Protein AF-A0A7U9MZH4-F1 (afdb_monomer_lite)

Sequence (222 aa):
MRIFESWRFAVKCIKLSYNLKVSLFAAGLLGVMGLVYELGNSVSGVGAVMLLTVAMYPAQLLYSVCGSDLVQSSPYKKSMMTSIPTVVTFCSSMIMYLPVLVLEGARSILKPETVGHNIRTVLLCGLMLLVLQSYLGIAYKNFVIPMLAMAVFVVGIYNLMHFADNGTLLLSWISGITMPTAMAVGLGCAVLGSLLQYGLSLLLYKKPISRTAMYGLLRQQS

Radius of gyration: 18.78 Å; chains: 1; bounding box: 48×36×53 Å

Secondary structure (DSSP, 8-state):
-HHHHHHHHHHHHHTT-TTHHHHHHHHHHHHHHHHHHHHHT-STTHHHHHHHHHTTHHHHHHHHHTTSHHHHSSTTHHHHHTHHHHHHHHHHHHHHHHHHHHHHHHHHHH-GGGHHHHHHHHHHHHHHHHHHHHHHHHHTT-SHHHHHHHHHHHHHHHHHHHHHHTTSTHHHHHTT--HHHHHHHHHHHHHHHHHHHHHHHHHHTTSPPPTTTTHHHHTT--

Structure (mmCIF, N/CA/C/O backbone):
data_AF-A0A7U9MZH4-F1
#
_entry.id   AF-A0A7U9MZH4-F1
#
loop_
_atom_site.group_PDB
_atom_site.id
_atom_site.type_symbol
_atom_site.label_atom_id
_atom_site.label_alt_id
_atom_site.label_comp_id
_atom_site.label_asym_id
_atom_site.label_entity_id
_atom_site.label_seq_id
_atom_site.pdbx_PDB_ins_code
_atom_site.Cartn_x
_atom_site.Cartn_y
_atom_site.Cartn_z
_atom_site.occupancy
_atom_site.B_iso_or_equiv
_atom_site.auth_seq_id
_atom_site.auth_comp_id
_atom_site.auth_asym_id
_atom_site.auth_atom_id
_atom_site.pdbx_PDB_model_num
ATOM 1 N N . MET A 1 1 ? 6.483 -5.115 27.281 1.00 51.94 1 MET A N 1
ATOM 2 C CA . MET A 1 1 ? 5.427 -6.147 27.437 1.00 51.94 1 MET A CA 1
ATOM 3 C C . MET A 1 1 ? 4.103 -5.810 26.736 1.00 51.94 1 MET A C 1
ATOM 5 O O . MET A 1 1 ? 3.640 -6.655 25.987 1.00 51.94 1 MET A O 1
ATOM 9 N N . ARG A 1 2 ? 3.536 -4.591 26.844 1.00 64.94 2 ARG A N 1
ATOM 10 C CA . ARG A 1 2 ? 2.202 -4.258 26.269 1.00 64.94 2 ARG A CA 1
ATOM 11 C C . ARG A 1 2 ? 2.024 -4.434 24.745 1.00 64.94 2 ARG A C 1
ATOM 13 O O . ARG A 1 2 ? 0.919 -4.734 24.312 1.00 64.94 2 ARG A O 1
ATOM 20 N N . ILE A 1 3 ? 3.073 -4.252 23.932 1.00 70.19 3 ILE A N 1
ATOM 21 C CA . ILE A 1 3 ? 2.987 -4.395 22.460 1.00 70.19 3 ILE A CA 1
ATOM 22 C C . ILE A 1 3 ? 2.866 -5.869 22.048 1.00 70.19 3 ILE A C 1
ATOM 24 O O . ILE A 1 3 ? 2.073 -6.213 21.182 1.00 70.19 3 ILE A O 1
ATOM 28 N N . PHE A 1 4 ? 3.625 -6.763 22.682 1.00 77.56 4 PHE A N 1
ATOM 29 C CA . PHE A 1 4 ? 3.567 -8.188 22.352 1.00 77.56 4 PHE A CA 1
ATOM 30 C C . PHE A 1 4 ? 2.196 -8.790 22.699 1.00 77.56 4 PHE A C 1
ATOM 32 O O . PHE A 1 4 ? 1.638 -9.592 21.951 1.00 77.56 4 PHE A O 1
ATOM 39 N N . GLU A 1 5 ? 1.607 -8.339 23.806 1.00 83.88 5 GLU A N 1
ATOM 40 C CA . GLU A 1 5 ? 0.256 -8.729 24.203 1.00 83.88 5 GLU A CA 1
ATOM 41 C C . GLU A 1 5 ? -0.815 -8.190 23.254 1.00 83.88 5 GLU A C 1
ATOM 43 O O . GLU A 1 5 ? -1.728 -8.934 22.896 1.00 83.88 5 GLU A O 1
ATOM 48 N N . SER A 1 6 ? -0.688 -6.937 22.795 1.00 81.50 6 SER A N 1
ATOM 49 C CA . SER A 1 6 ? -1.632 -6.366 21.831 1.00 81.50 6 SER A CA 1
ATOM 50 C C . SER A 1 6 ? -1.580 -7.094 20.486 1.00 81.50 6 SER A C 1
ATOM 52 O O . SER A 1 6 ? -2.627 -7.354 19.897 1.00 81.50 6 SER A O 1
ATOM 54 N N . TRP A 1 7 ? -0.397 -7.531 20.048 1.00 84.94 7 TRP A N 1
ATOM 55 C CA . TRP A 1 7 ? -0.237 -8.402 18.879 1.00 84.94 7 TRP A CA 1
ATOM 56 C C . TRP A 1 7 ? -0.883 -9.773 19.066 1.00 84.94 7 TRP A C 1
ATOM 58 O O . TRP A 1 7 ? -1.639 -10.228 18.206 1.00 84.94 7 TRP A O 1
ATOM 68 N N . ARG A 1 8 ? -0.647 -10.431 20.206 1.00 85.44 8 ARG A N 1
ATOM 69 C CA . ARG A 1 8 ? -1.284 -11.723 20.508 1.00 85.44 8 ARG A CA 1
ATOM 70 C C . ARG A 1 8 ? -2.808 -11.596 20.550 1.00 85.44 8 ARG A C 1
ATOM 72 O O . ARG A 1 8 ? -3.512 -12.494 20.086 1.00 85.44 8 ARG A O 1
ATOM 79 N N . PHE A 1 9 ? -3.316 -10.488 21.085 1.00 85.38 9 PHE A N 1
ATOM 80 C CA . PHE A 1 9 ? -4.739 -10.164 21.088 1.00 85.38 9 PHE A CA 1
ATOM 81 C C . PHE A 1 9 ? -5.274 -9.939 19.668 1.00 85.38 9 PHE A C 1
ATOM 83 O O . PHE A 1 9 ? -6.301 -10.517 19.314 1.00 85.38 9 PHE A O 1
ATOM 90 N N . ALA A 1 10 ? -4.550 -9.197 18.826 1.00 83.50 10 ALA A N 1
ATOM 91 C CA . ALA A 1 10 ? -4.917 -8.964 17.432 1.00 83.50 10 ALA A CA 1
ATOM 92 C C . ALA A 1 10 ? -5.037 -10.265 16.633 1.00 83.50 10 ALA A C 1
ATOM 94 O O . ALA A 1 10 ? -6.039 -10.478 15.958 1.00 83.50 10 ALA A O 1
ATOM 95 N N . VAL A 1 11 ? -4.071 -11.180 16.769 1.00 84.56 11 VAL A N 1
ATOM 96 C CA . VAL A 1 11 ? -4.102 -12.491 16.094 1.00 84.56 11 VAL A CA 1
ATOM 97 C C . VAL A 1 11 ? -5.319 -13.315 16.518 1.00 84.56 11 VAL A C 1
ATOM 99 O O . VAL A 1 11 ? -5.944 -13.974 15.688 1.00 84.56 11 VAL A O 1
ATOM 102 N N . LYS A 1 12 ? -5.694 -13.268 17.803 1.00 86.50 12 LYS A N 1
ATOM 103 C CA . LYS A 1 12 ? -6.922 -13.919 18.282 1.00 86.50 12 LYS A CA 1
ATOM 104 C C . LYS A 1 12 ? -8.170 -13.262 17.689 1.00 86.50 12 LYS A C 1
ATOM 106 O O . LYS A 1 12 ? -9.062 -13.977 17.244 1.00 86.50 12 LYS A O 1
ATOM 111 N N . CYS A 1 13 ? -8.203 -11.932 17.633 1.00 82.94 13 CYS A N 1
ATOM 112 C CA . CYS A 1 13 ? -9.318 -11.171 17.074 1.00 82.94 13 CYS A CA 1
ATOM 113 C C . CYS A 1 13 ? -9.495 -11.417 15.572 1.00 82.94 13 CYS A C 1
ATOM 115 O O . CYS A 1 13 ? -10.625 -11.569 15.135 1.00 82.94 13 CYS A O 1
ATOM 117 N N . ILE A 1 14 ? -8.415 -11.547 14.789 1.00 83.50 14 ILE A N 1
ATOM 118 C CA . ILE A 1 14 ? -8.502 -11.801 13.338 1.00 83.50 14 ILE A CA 1
ATOM 119 C C . ILE A 1 14 ? -9.318 -13.063 13.030 1.00 83.50 14 ILE A C 1
ATOM 121 O O . ILE A 1 14 ? -10.048 -13.085 12.041 1.00 83.50 14 ILE A O 1
ATOM 125 N N . LYS A 1 15 ? -9.260 -14.095 13.880 1.00 81.69 15 LYS A N 1
ATOM 126 C CA . LYS A 1 15 ? -10.061 -15.319 13.700 1.00 81.69 15 LYS A CA 1
ATOM 127 C C . LYS A 1 15 ? -11.572 -15.070 13.775 1.00 81.69 15 LYS A C 1
ATOM 129 O O . LYS A 1 15 ? -12.337 -15.863 13.241 1.00 81.69 15 LYS A O 1
ATOM 134 N N . LEU A 1 16 ? -11.974 -13.975 14.417 1.00 82.69 16 LEU A N 1
ATOM 135 C CA . LEU A 1 16 ? -13.353 -13.513 14.563 1.00 82.69 16 LEU A CA 1
ATOM 136 C C . LEU A 1 16 ? -13.732 -12.475 13.492 1.00 82.69 16 LEU A C 1
ATOM 138 O O . LEU A 1 16 ? -14.805 -11.883 13.571 1.00 82.69 16 LEU A O 1
ATOM 142 N N . SER A 1 17 ? -12.855 -12.224 12.513 1.00 81.12 17 SER A N 1
ATOM 143 C CA . SER A 1 17 ? -13.127 -11.274 11.432 1.00 81.12 17 SER A CA 1
ATOM 144 C C . SER A 1 17 ? -14.320 -11.702 10.602 1.00 81.12 17 SER A C 1
ATOM 146 O O . SER A 1 17 ? -14.517 -12.885 10.305 1.00 81.12 17 SER A O 1
ATOM 148 N N . TYR A 1 18 ? -15.071 -10.700 10.163 1.00 74.00 18 TYR A N 1
ATOM 149 C CA . TYR A 1 18 ? -16.217 -10.899 9.298 1.00 74.00 18 TYR A CA 1
ATOM 150 C C . TYR A 1 18 ? -15.815 -11.611 8.006 1.00 74.00 18 TYR A C 1
ATOM 152 O O . TYR A 1 18 ? -14.873 -11.191 7.330 1.00 74.00 18 TYR A O 1
ATOM 160 N N . ASN A 1 19 ? -16.535 -12.682 7.663 1.00 81.06 19 ASN A N 1
ATOM 161 C CA . ASN A 1 19 ? -16.329 -13.449 6.433 1.00 81.06 19 ASN A CA 1
ATOM 162 C C . ASN A 1 19 ? -14.864 -13.851 6.172 1.00 81.06 19 ASN A C 1
ATOM 164 O O . ASN A 1 19 ? -14.444 -13.929 5.019 1.00 81.06 19 ASN A O 1
ATOM 168 N N . LEU A 1 20 ? -14.090 -14.161 7.224 1.00 84.69 20 LEU A N 1
ATOM 169 C CA . LEU A 1 20 ? -12.658 -14.478 7.129 1.00 84.69 20 LEU A CA 1
ATOM 170 C C . LEU A 1 20 ? -12.324 -15.467 5.999 1.00 84.69 20 LEU A C 1
ATOM 172 O O . LEU A 1 20 ? -11.409 -15.217 5.222 1.00 84.69 20 LEU A O 1
ATOM 176 N N . LYS A 1 21 ? -13.076 -16.572 5.883 1.00 85.06 21 LYS A N 1
ATOM 177 C CA . LYS A 1 21 ? -12.847 -17.599 4.850 1.00 85.06 21 LYS A CA 1
ATOM 178 C C . LYS A 1 21 ? -13.017 -17.048 3.431 1.00 85.06 21 LYS A C 1
ATOM 180 O O . LYS A 1 21 ? -12.184 -17.323 2.576 1.00 85.06 21 LYS A O 1
ATOM 185 N N . VAL A 1 22 ? -14.069 -16.261 3.198 1.00 86.44 22 VAL A N 1
ATOM 186 C CA . VAL A 1 22 ? -14.365 -15.665 1.885 1.00 86.44 22 VAL A CA 1
ATOM 187 C C . VAL A 1 22 ? -13.323 -14.607 1.541 1.00 86.44 22 VAL A C 1
ATOM 189 O O . VAL A 1 22 ? -12.795 -14.611 0.437 1.00 86.44 22 VAL A O 1
ATOM 192 N N . SER A 1 23 ? -12.967 -13.753 2.501 1.00 86.38 23 SER A N 1
ATOM 193 C CA . SER A 1 23 ? -11.943 -12.722 2.321 1.00 86.38 23 SER A CA 1
ATOM 194 C C . SER A 1 23 ? -10.562 -13.322 2.043 1.00 86.38 23 SER A C 1
ATOM 196 O O . SER A 1 23 ? -9.853 -12.827 1.175 1.00 86.38 23 SER A O 1
ATOM 198 N N . LEU A 1 24 ? -10.182 -14.409 2.727 1.00 88.00 24 LEU A N 1
ATOM 199 C CA . LEU A 1 24 ? -8.928 -15.124 2.458 1.00 88.00 24 LEU A CA 1
ATOM 200 C C . LEU A 1 24 ? -8.939 -15.811 1.090 1.00 88.00 24 LEU A C 1
ATOM 202 O O . LEU A 1 24 ? -7.937 -15.761 0.383 1.00 88.00 24 LEU A O 1
ATOM 206 N N . PHE A 1 25 ? -10.062 -16.420 0.703 1.00 90.19 25 PHE A N 1
ATOM 207 C CA . PHE A 1 25 ? -10.212 -17.014 -0.624 1.00 90.19 25 PHE A CA 1
ATOM 208 C C . PHE A 1 25 ? -10.104 -15.953 -1.728 1.00 90.19 25 PHE A C 1
ATOM 210 O O . PHE A 1 25 ? -9.338 -16.133 -2.670 1.00 90.19 25 PHE A O 1
ATOM 217 N N . ALA A 1 26 ? -10.799 -14.822 -1.581 1.00 88.94 26 ALA A N 1
ATOM 218 C CA . ALA A 1 26 ? -10.742 -13.706 -2.522 1.00 88.94 26 ALA A CA 1
ATOM 219 C C . ALA A 1 26 ? -9.332 -13.103 -2.615 1.00 88.94 26 ALA A C 1
ATOM 221 O O . ALA A 1 26 ? -8.837 -12.883 -3.718 1.00 88.94 26 ALA A O 1
ATOM 222 N N . ALA A 1 27 ? -8.658 -12.900 -1.478 1.00 90.62 27 ALA A N 1
ATOM 223 C CA . ALA A 1 27 ? -7.272 -12.436 -1.439 1.00 90.62 27 ALA A CA 1
ATOM 224 C C . ALA A 1 27 ? -6.318 -13.418 -2.135 1.00 90.62 27 ALA A C 1
ATOM 226 O O . ALA A 1 27 ? -5.453 -12.996 -2.898 1.00 90.62 27 ALA A O 1
ATOM 227 N N . GLY A 1 28 ? -6.489 -14.724 -1.903 1.00 90.69 28 GLY A N 1
ATOM 228 C CA . GLY A 1 28 ? -5.692 -15.767 -2.546 1.00 90.69 28 GLY A CA 1
ATOM 229 C C . GLY A 1 28 ? -5.907 -15.813 -4.057 1.00 90.69 28 GLY A C 1
ATOM 230 O O . GLY A 1 28 ? -4.939 -15.804 -4.812 1.00 90.69 28 GLY A O 1
ATOM 231 N N . LEU A 1 29 ? -7.164 -15.793 -4.504 1.00 91.88 29 LEU A N 1
ATOM 232 C CA . LEU A 1 29 ? -7.519 -15.801 -5.922 1.00 91.88 29 LEU A CA 1
ATOM 233 C C . LEU A 1 29 ? -6.985 -14.555 -6.643 1.00 91.88 29 LEU A C 1
ATOM 235 O O . LEU A 1 29 ? -6.309 -14.688 -7.661 1.00 91.88 29 LEU A O 1
ATOM 239 N N . LEU A 1 30 ? -7.207 -13.361 -6.083 1.00 91.88 30 LEU A N 1
ATOM 240 C CA . LEU A 1 30 ? -6.666 -12.112 -6.629 1.00 91.88 30 LEU A CA 1
ATOM 241 C C . LEU A 1 30 ? -5.136 -12.085 -6.611 1.00 91.88 30 LEU A C 1
ATOM 243 O O . LEU A 1 30 ? -4.534 -11.573 -7.548 1.00 91.88 30 LEU A O 1
ATOM 247 N N . GLY A 1 31 ? -4.501 -12.653 -5.584 1.00 90.88 31 GLY A N 1
ATOM 248 C CA . GLY A 1 31 ? -3.044 -12.742 -5.492 1.00 90.88 31 GLY A CA 1
ATOM 249 C C . GLY A 1 31 ? -2.449 -13.633 -6.576 1.00 90.88 31 GLY A C 1
ATOM 250 O O . GLY A 1 31 ? -1.513 -13.225 -7.259 1.00 90.88 31 GLY A O 1
ATOM 251 N N . VAL A 1 32 ? -3.026 -14.819 -6.788 1.00 91.62 32 VAL A N 1
ATOM 252 C CA . VAL A 1 32 ? -2.596 -15.739 -7.854 1.00 91.62 32 VAL A CA 1
ATOM 253 C C . VAL A 1 32 ? -2.820 -15.113 -9.227 1.00 91.62 32 VAL A C 1
ATOM 255 O O . VAL A 1 32 ? -1.909 -15.127 -10.051 1.00 91.62 32 VAL A O 1
ATOM 258 N N . MET A 1 33 ? -3.989 -14.511 -9.466 1.00 90.25 33 MET A N 1
ATOM 259 C CA . MET A 1 33 ? -4.256 -13.794 -10.715 1.00 90.25 33 MET A CA 1
ATOM 260 C C . MET A 1 33 ? -3.253 -12.658 -10.925 1.00 90.25 33 MET A C 1
ATOM 262 O O . MET A 1 33 ? -2.653 -12.575 -11.992 1.00 90.25 33 MET A O 1
ATOM 266 N N . GLY A 1 34 ? -3.020 -11.831 -9.904 1.00 89.12 34 GLY A N 1
ATOM 267 C CA . GLY A 1 34 ? -2.061 -10.730 -9.949 1.00 89.12 34 GLY A CA 1
ATOM 268 C C . GLY A 1 34 ? -0.655 -11.199 -10.309 1.00 89.12 34 GLY A C 1
ATOM 269 O O . GLY A 1 34 ? -0.041 -10.625 -11.202 1.00 89.12 34 GLY A O 1
ATOM 270 N N . LEU A 1 35 ? -0.179 -12.293 -9.703 1.00 88.62 35 LEU A N 1
ATOM 271 C CA . LEU A 1 35 ? 1.112 -12.899 -10.047 1.00 88.62 35 LEU A CA 1
ATOM 272 C C . LEU A 1 35 ? 1.155 -13.399 -11.494 1.00 88.62 35 LEU A C 1
ATOM 274 O O . LEU A 1 35 ? 2.146 -13.173 -12.178 1.00 88.62 35 LEU A O 1
ATOM 278 N N . VAL A 1 36 ? 0.102 -14.064 -11.973 1.00 89.31 36 VAL A N 1
ATOM 279 C CA . VAL A 1 36 ? 0.040 -14.584 -13.350 1.00 89.31 36 VAL A CA 1
ATOM 280 C C . VAL A 1 36 ? 0.070 -13.440 -14.364 1.00 89.31 36 VAL A C 1
ATOM 282 O O . VAL A 1 36 ? 0.839 -13.497 -15.322 1.00 89.31 36 VAL A O 1
ATOM 285 N N . TYR A 1 37 ? -0.722 -12.388 -14.141 1.00 87.50 37 TYR A N 1
ATOM 286 C CA . TYR A 1 37 ? -0.731 -11.199 -14.997 1.00 87.50 37 TYR A CA 1
ATOM 287 C C . TYR A 1 37 ? 0.601 -10.461 -14.959 1.00 87.50 37 TYR A C 1
ATOM 289 O O . TYR A 1 37 ? 1.089 -10.035 -16.007 1.00 87.50 37 TYR A O 1
ATOM 297 N N . GLU A 1 38 ? 1.194 -10.344 -13.771 1.00 86.00 38 GLU A N 1
ATOM 298 C CA . GLU A 1 38 ? 2.470 -9.669 -13.608 1.00 86.00 38 GLU A CA 1
ATOM 299 C C . GLU A 1 38 ? 3.571 -10.446 -14.313 1.00 86.00 38 GLU A C 1
ATOM 301 O O . GLU A 1 38 ? 4.255 -9.863 -15.138 1.00 86.00 38 GLU A O 1
ATOM 306 N N . LEU A 1 39 ? 3.702 -11.758 -14.091 1.00 85.38 39 LEU A N 1
ATOM 307 C CA . LEU A 1 39 ? 4.714 -12.602 -14.737 1.00 85.38 39 LEU A CA 1
ATOM 308 C C . LEU A 1 39 ? 4.525 -12.688 -16.254 1.00 85.38 39 LEU A C 1
ATOM 310 O O . LEU A 1 39 ? 5.504 -12.591 -16.996 1.00 85.38 39 LEU A O 1
ATOM 314 N N . GLY A 1 40 ? 3.278 -12.833 -16.707 1.00 79.81 40 GLY A N 1
ATOM 315 C CA . GLY A 1 40 ? 2.926 -12.933 -18.123 1.00 79.81 40 GLY A CA 1
ATOM 316 C C . GLY A 1 40 ? 3.078 -11.625 -18.898 1.00 79.81 40 GLY A C 1
ATOM 317 O O . GLY A 1 40 ? 3.115 -11.657 -20.125 1.00 79.81 40 GLY A O 1
ATOM 318 N N . ASN A 1 41 ? 3.183 -10.483 -18.205 1.00 72.69 41 ASN A N 1
ATOM 319 C CA . ASN A 1 41 ? 3.187 -9.145 -18.804 1.00 72.69 41 ASN A CA 1
ATOM 320 C C . ASN A 1 41 ? 2.010 -8.923 -19.780 1.00 72.69 41 ASN A C 1
ATOM 322 O O . ASN A 1 41 ? 2.138 -8.204 -20.770 1.00 72.69 41 ASN A O 1
ATOM 326 N N . SER A 1 42 ? 0.877 -9.593 -19.537 1.00 60.19 42 SER A N 1
ATOM 327 C CA . SER A 1 42 ? -0.218 -9.699 -20.510 1.00 60.19 42 SER A CA 1
ATOM 328 C C . SER A 1 42 ? -0.998 -8.395 -20.649 1.00 60.19 42 SER A C 1
ATOM 330 O O . SER A 1 42 ? -1.473 -8.065 -21.731 1.00 60.19 42 SER A O 1
ATOM 332 N N . VAL A 1 43 ? -1.139 -7.657 -19.544 1.00 65.62 43 VAL A N 1
ATOM 333 C CA . VAL A 1 43 ? -1.766 -6.334 -19.507 1.00 65.62 43 VAL A CA 1
ATOM 334 C C . VAL A 1 43 ? -0.932 -5.446 -18.593 1.00 65.62 43 VAL A C 1
ATOM 336 O O . VAL A 1 43 ? -0.820 -5.712 -17.396 1.00 65.62 43 VAL A O 1
ATOM 339 N N . SER A 1 44 ? -0.346 -4.402 -19.177 1.00 67.75 44 SER A N 1
ATOM 340 C CA . SER A 1 44 ? 0.555 -3.461 -18.507 1.00 67.75 44 SER A CA 1
ATOM 341 C C . SER A 1 44 ? 0.020 -3.010 -17.140 1.00 67.75 44 SER A C 1
ATOM 343 O O . SER A 1 44 ? -1.047 -2.396 -17.058 1.00 67.75 44 SER A O 1
ATOM 345 N N . GLY A 1 45 ? 0.780 -3.283 -16.076 1.00 69.62 45 GLY A N 1
ATOM 346 C CA . GLY A 1 45 ? 0.542 -2.779 -14.718 1.00 69.62 45 GLY A CA 1
ATOM 347 C C . GLY A 1 45 ? -0.670 -3.361 -13.979 1.00 69.62 45 GLY A C 1
ATOM 348 O O . GLY A 1 45 ? -0.826 -3.112 -12.785 1.00 69.62 45 GLY A O 1
ATOM 349 N N . VAL A 1 46 ? -1.524 -4.158 -14.631 1.00 80.25 46 VAL A N 1
ATOM 350 C CA . VAL A 1 46 ? -2.722 -4.736 -13.992 1.00 80.25 46 VAL A CA 1
ATOM 351 C C . VAL A 1 46 ? -2.342 -5.761 -12.927 1.00 80.25 46 VAL A C 1
ATOM 353 O O . VAL A 1 46 ? -2.934 -5.762 -11.847 1.00 80.25 46 VAL A O 1
ATOM 356 N N . GLY A 1 47 ? -1.335 -6.595 -13.203 1.00 83.62 47 GLY A N 1
ATOM 357 C CA . GLY A 1 47 ? -0.815 -7.573 -12.246 1.00 83.62 47 GLY A CA 1
ATOM 358 C C . GLY A 1 47 ? -0.324 -6.900 -10.967 1.00 83.62 47 GLY A C 1
ATOM 359 O O . GLY A 1 47 ? -0.809 -7.205 -9.874 1.00 83.62 47 GLY A O 1
ATOM 360 N N . ALA A 1 48 ? 0.547 -5.904 -11.113 1.00 84.50 48 ALA A N 1
ATOM 361 C CA . ALA A 1 48 ? 1.056 -5.101 -10.014 1.00 84.50 48 ALA A CA 1
ATOM 362 C C . ALA A 1 48 ? -0.071 -4.450 -9.199 1.00 84.50 48 ALA A C 1
ATOM 364 O O . ALA A 1 48 ? -0.105 -4.600 -7.978 1.00 84.50 48 ALA A O 1
ATOM 365 N N . VAL A 1 49 ? -1.047 -3.802 -9.844 1.00 82.56 49 VAL A N 1
ATOM 366 C CA . VAL A 1 49 ? -2.194 -3.193 -9.146 1.00 82.56 49 VAL A CA 1
ATOM 367 C C . VAL A 1 49 ? -2.997 -4.234 -8.361 1.00 82.56 49 VAL A C 1
ATOM 369 O O . VAL A 1 49 ? -3.327 -3.993 -7.197 1.00 82.56 49 VAL A O 1
ATOM 372 N N . MET A 1 50 ? -3.269 -5.407 -8.941 1.00 87.19 50 MET A N 1
ATOM 373 C CA . MET A 1 50 ? -3.956 -6.497 -8.237 1.00 87.19 50 MET A CA 1
ATOM 374 C C . MET A 1 50 ? -3.185 -6.925 -6.983 1.00 87.19 50 MET A C 1
ATOM 376 O O . MET A 1 50 ? -3.777 -7.001 -5.905 1.00 87.19 50 MET A O 1
ATOM 380 N N . LEU A 1 51 ? -1.867 -7.111 -7.074 1.00 89.38 51 LEU A N 1
ATOM 381 C CA . LEU A 1 51 ? -1.024 -7.466 -5.924 1.00 89.38 51 LEU A CA 1
ATOM 382 C C . LEU A 1 51 ? -1.058 -6.400 -4.821 1.00 89.38 51 LEU A C 1
ATOM 384 O O . LEU A 1 51 ? -1.171 -6.732 -3.638 1.00 89.38 51 LEU A O 1
ATOM 388 N N . LEU A 1 52 ? -1.045 -5.117 -5.192 1.00 89.00 52 LEU A N 1
ATOM 389 C CA . LEU A 1 52 ? -1.172 -4.020 -4.230 1.00 89.00 52 LEU A CA 1
ATOM 390 C C . LEU A 1 52 ? -2.535 -4.013 -3.527 1.00 89.00 52 LEU A C 1
ATOM 392 O O . LEU A 1 52 ? -2.606 -3.723 -2.334 1.00 89.00 52 LEU A O 1
ATOM 396 N N . THR A 1 53 ? -3.620 -4.370 -4.220 1.00 85.38 53 THR A N 1
ATOM 397 C CA . THR A 1 53 ? -4.936 -4.489 -3.566 1.00 85.38 53 THR A CA 1
ATOM 398 C C . THR A 1 53 ? -4.990 -5.655 -2.578 1.00 85.38 53 THR A C 1
ATOM 400 O O . THR A 1 53 ? -5.571 -5.522 -1.498 1.00 85.38 53 THR A O 1
ATOM 403 N N . VAL A 1 54 ? -4.322 -6.773 -2.885 1.00 90.25 54 VAL A N 1
ATOM 404 C CA . VAL A 1 54 ? -4.229 -7.939 -1.989 1.00 90.25 54 VAL A CA 1
ATOM 405 C C . VAL A 1 54 ? -3.509 -7.577 -0.689 1.00 90.25 54 VAL A C 1
ATOM 407 O O . VAL A 1 54 ? -3.910 -8.039 0.382 1.00 90.25 54 VAL A O 1
ATOM 410 N N . ALA A 1 55 ? -2.519 -6.681 -0.742 1.00 89.81 55 ALA A N 1
ATOM 411 C CA . ALA A 1 55 ? -1.815 -6.202 0.447 1.00 89.81 55 ALA A CA 1
ATOM 412 C C . ALA A 1 55 ? -2.737 -5.538 1.489 1.00 89.81 55 ALA A C 1
ATOM 414 O O . ALA A 1 55 ? -2.423 -5.519 2.674 1.00 89.81 55 ALA A O 1
ATOM 415 N N . MET A 1 56 ? -3.906 -5.028 1.102 1.00 88.62 56 MET A N 1
ATOM 416 C CA . MET A 1 56 ? -4.811 -4.350 2.037 1.00 88.62 56 MET A CA 1
ATOM 417 C C . MET A 1 56 ? -5.663 -5.312 2.875 1.00 88.62 56 MET A C 1
ATOM 419 O O . MET A 1 56 ? -6.142 -4.935 3.949 1.00 88.62 56 MET A O 1
ATOM 423 N N . TYR A 1 57 ? -5.863 -6.549 2.411 1.00 88.44 57 TYR A N 1
ATOM 424 C CA . TYR A 1 57 ? -6.795 -7.505 3.020 1.00 88.44 57 TYR A CA 1
ATOM 425 C C . TYR A 1 57 ? -6.519 -7.792 4.505 1.00 88.44 57 TYR A C 1
ATOM 427 O O . TYR A 1 57 ? -7.462 -7.748 5.300 1.00 88.44 57 TYR A O 1
ATOM 435 N N . PRO A 1 58 ? -5.267 -8.039 4.942 1.00 89.38 58 PRO A N 1
ATOM 436 C CA . PRO A 1 58 ? -4.982 -8.294 6.353 1.00 89.38 58 PRO A CA 1
ATOM 437 C C . PRO A 1 58 ? -5.410 -7.144 7.277 1.00 89.38 58 PRO A C 1
ATOM 439 O O . PRO A 1 58 ? -5.941 -7.375 8.365 1.00 89.38 58 PRO A O 1
ATOM 442 N N . ALA A 1 59 ? -5.232 -5.898 6.833 1.00 87.44 59 ALA A N 1
ATOM 443 C CA . ALA A 1 59 ? -5.654 -4.723 7.586 1.00 87.44 59 ALA A CA 1
ATOM 444 C C . ALA A 1 59 ? -7.180 -4.559 7.589 1.00 87.44 59 ALA A C 1
ATOM 446 O O . ALA A 1 59 ? -7.760 -4.230 8.623 1.00 87.44 59 ALA A O 1
ATOM 447 N N . GLN A 1 60 ? -7.851 -4.848 6.470 1.00 86.25 60 GLN A N 1
ATOM 448 C CA . GLN A 1 60 ? -9.316 -4.832 6.387 1.00 86.25 60 GLN A CA 1
ATOM 449 C C . GLN A 1 60 ? -9.960 -5.841 7.349 1.00 86.25 60 GLN A C 1
ATOM 451 O O . GLN A 1 60 ? -10.930 -5.507 8.032 1.00 86.25 60 GLN A O 1
ATOM 456 N N . LEU A 1 61 ? -9.385 -7.044 7.471 1.00 87.38 61 LEU A N 1
ATOM 457 C CA . LEU A 1 61 ? -9.823 -8.046 8.448 1.00 87.38 61 LEU A CA 1
ATOM 458 C C . LEU A 1 61 ? -9.716 -7.511 9.881 1.00 87.38 61 LEU A C 1
ATOM 460 O O . LEU A 1 61 ? -10.685 -7.581 10.637 1.00 87.38 61 LEU A O 1
ATOM 464 N N . LEU A 1 62 ? -8.590 -6.885 10.235 1.00 87.31 62 LEU A N 1
ATOM 465 C CA . LEU A 1 62 ? -8.412 -6.253 11.546 1.00 87.31 62 LEU A CA 1
ATOM 466 C C . LEU A 1 62 ? -9.447 -5.157 11.817 1.00 87.31 62 LEU A C 1
ATOM 468 O O . LEU A 1 62 ? -10.056 -5.138 12.891 1.00 87.31 62 LEU A O 1
ATOM 472 N N . TYR A 1 63 ? -9.678 -4.267 10.850 1.00 84.06 63 TYR A N 1
ATOM 473 C CA . TYR A 1 63 ? -10.668 -3.200 10.993 1.00 84.06 63 TYR A CA 1
ATOM 474 C C . TYR A 1 63 ? -12.093 -3.743 11.160 1.00 84.06 63 TYR A C 1
ATOM 476 O O . TYR A 1 63 ? -12.864 -3.153 11.917 1.00 84.06 63 TYR A O 1
ATOM 484 N N . SER A 1 64 ? -12.427 -4.890 10.556 1.00 82.75 64 SER A N 1
ATOM 485 C CA . SER A 1 64 ? -13.753 -5.513 10.707 1.00 82.75 64 SER A CA 1
ATOM 486 C C . SER A 1 64 ? -14.083 -5.889 12.160 1.00 82.75 64 SER A C 1
ATOM 488 O O . SER A 1 64 ? -15.228 -5.771 12.586 1.00 82.75 64 SER A O 1
ATOM 490 N N . VAL A 1 65 ? -13.075 -6.265 12.955 1.00 83.50 65 VAL A N 1
ATOM 491 C CA . VAL A 1 65 ? -13.252 -6.678 14.360 1.00 83.50 65 VAL A CA 1
ATOM 492 C C . VAL A 1 65 ? -13.158 -5.491 15.317 1.00 83.50 65 VAL A C 1
ATOM 494 O O . VAL A 1 65 ? -13.648 -5.559 16.446 1.00 83.50 65 VAL A O 1
ATOM 497 N N . CYS A 1 66 ? -12.575 -4.370 14.878 1.00 81.81 66 CYS A N 1
ATOM 498 C CA . CYS A 1 66 ? -12.352 -3.195 15.720 1.00 81.81 66 CYS A CA 1
ATOM 499 C C . CYS A 1 66 ? -13.637 -2.564 16.266 1.00 81.81 66 CYS A C 1
ATOM 501 O O . CYS A 1 66 ? -13.580 -1.885 17.290 1.00 81.81 66 CYS A O 1
ATOM 503 N N . GLY A 1 67 ? -14.787 -2.763 15.622 1.00 72.88 67 GLY A N 1
ATOM 504 C CA . GLY A 1 67 ? -16.060 -2.266 16.145 1.00 72.88 67 GLY A CA 1
ATOM 505 C C . GLY A 1 67 ? -16.842 -3.246 17.018 1.00 72.88 67 GLY A C 1
ATOM 506 O O . GLY A 1 67 ? -17.928 -2.891 17.454 1.00 72.88 67 GLY A O 1
ATOM 507 N N . SER A 1 68 ? -16.303 -4.432 17.310 1.00 78.94 68 SER A N 1
ATOM 508 C CA . SER A 1 68 ? -16.896 -5.352 18.289 1.00 78.94 68 SER A CA 1
ATOM 509 C C . SER A 1 68 ? -16.686 -4.876 19.731 1.00 78.94 68 SER A C 1
ATOM 511 O O . SER A 1 68 ? -15.645 -4.291 20.054 1.00 78.94 68 SER A O 1
ATOM 513 N N . ASP A 1 69 ? -17.621 -5.207 20.627 1.00 77.88 69 ASP A N 1
ATOM 514 C CA . ASP A 1 69 ? -17.514 -4.889 22.060 1.00 77.88 69 ASP A CA 1
ATOM 515 C C . ASP A 1 69 ? -16.256 -5.486 22.703 1.00 77.88 69 ASP A C 1
ATOM 517 O O . ASP A 1 69 ? -15.657 -4.877 23.593 1.00 77.88 69 ASP A O 1
ATOM 521 N N . LEU A 1 70 ? -15.788 -6.628 22.186 1.00 81.44 70 LEU A N 1
ATOM 522 C CA . LEU A 1 70 ? -14.539 -7.273 22.593 1.00 81.44 70 LEU A CA 1
ATOM 523 C C . LEU A 1 70 ? -13.332 -6.335 22.440 1.00 81.44 70 LEU A C 1
ATOM 525 O O . LEU A 1 70 ? -12.497 -6.243 23.337 1.00 81.44 70 LEU A O 1
ATOM 529 N N . VAL A 1 71 ? -13.224 -5.626 21.313 1.00 81.19 71 VAL A N 1
ATOM 530 C CA . VAL A 1 71 ? -12.110 -4.694 21.077 1.00 81.19 71 VAL A CA 1
ATOM 531 C C . VAL A 1 71 ? -12.353 -3.364 21.787 1.00 81.19 71 VAL A C 1
ATOM 533 O O . VAL A 1 71 ? -11.405 -2.795 22.334 1.00 81.19 71 VAL A O 1
ATOM 536 N N . GLN A 1 72 ? -13.600 -2.884 21.826 1.00 81.00 72 GLN A N 1
ATOM 537 C CA . GLN A 1 72 ? -13.955 -1.599 22.442 1.00 81.00 72 GLN A CA 1
ATOM 538 C C . GLN A 1 72 ? -13.741 -1.572 23.963 1.00 81.00 72 GLN A C 1
ATOM 540 O O . GLN A 1 72 ? -13.334 -0.534 24.486 1.00 81.00 72 GLN A O 1
ATOM 545 N N . SER A 1 73 ? -13.975 -2.695 24.648 1.00 82.12 73 SER A N 1
ATOM 546 C CA . SER A 1 73 ? -13.774 -2.864 26.099 1.00 82.12 73 SER A CA 1
ATOM 547 C C . SER A 1 73 ? -12.337 -3.235 26.489 1.00 82.12 73 SER A C 1
ATOM 549 O O . SER A 1 73 ? -11.967 -3.157 27.660 1.00 82.12 73 SER A O 1
ATOM 551 N N . SER A 1 74 ? -11.500 -3.615 25.519 1.00 83.69 74 SER A N 1
ATOM 552 C CA . SER A 1 74 ? -10.125 -4.045 25.782 1.00 83.69 74 SER A CA 1
ATOM 553 C C . SER A 1 74 ? -9.173 -2.870 26.077 1.00 83.69 74 SER A C 1
ATOM 555 O O . SER A 1 74 ? -9.287 -1.798 25.471 1.00 83.69 74 SER A O 1
ATOM 557 N N . PRO A 1 75 ? -8.121 -3.078 26.897 1.00 83.12 75 PRO A N 1
ATOM 558 C CA . PRO A 1 75 ? -7.070 -2.075 27.101 1.00 83.12 75 PRO A CA 1
ATOM 559 C C . PRO A 1 75 ? -6.232 -1.825 25.831 1.00 83.12 75 PRO A C 1
ATOM 561 O O . PRO A 1 75 ? -5.504 -0.835 25.743 1.00 83.12 75 PRO A O 1
ATOM 564 N N . TYR A 1 76 ? -6.340 -2.702 24.825 1.00 85.25 76 TYR A N 1
ATOM 565 C CA . TYR A 1 76 ? -5.582 -2.643 23.574 1.00 85.25 76 TYR A CA 1
ATOM 566 C C . TYR A 1 76 ? -6.322 -1.923 22.436 1.00 85.25 76 TYR A C 1
ATOM 568 O O . TYR A 1 76 ? -5.766 -1.815 21.341 1.00 85.25 76 TYR A O 1
ATOM 576 N N . LYS A 1 77 ? -7.519 -1.367 22.687 1.00 83.88 77 LYS A N 1
ATOM 577 C CA . LYS A 1 77 ? -8.348 -0.631 21.711 1.00 83.88 77 LYS A CA 1
ATOM 578 C C . LYS A 1 77 ? -7.544 0.352 20.853 1.00 83.88 77 LYS A C 1
ATOM 580 O O . LYS A 1 77 ? -7.660 0.356 19.629 1.00 83.88 77 LYS A O 1
ATOM 585 N N . LYS A 1 78 ? -6.678 1.152 21.486 1.00 85.12 78 LYS A N 1
ATOM 586 C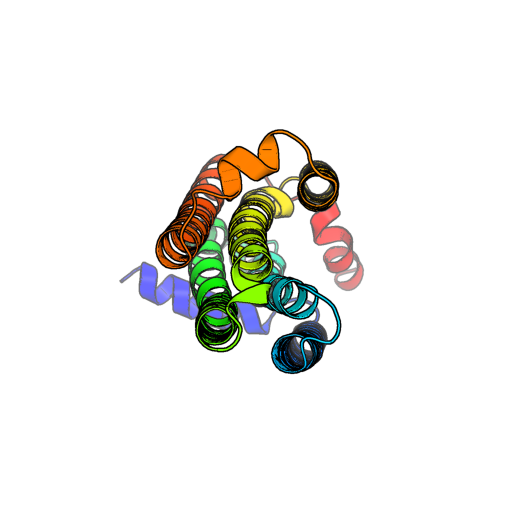 CA . LYS A 1 78 ? -5.836 2.136 20.786 1.00 85.12 78 LYS A CA 1
ATOM 587 C C . LYS A 1 78 ? -4.887 1.477 19.797 1.00 85.12 78 LYS A C 1
ATOM 589 O O . LYS A 1 78 ? -4.837 1.882 18.645 1.00 85.12 78 LYS A O 1
ATOM 594 N N . SER A 1 79 ? -4.180 0.440 20.235 1.00 84.56 79 SER A N 1
ATOM 595 C CA . SER A 1 79 ? -3.223 -0.284 19.396 1.00 84.56 79 SER A CA 1
ATOM 596 C C . SER A 1 79 ? -3.914 -1.021 18.246 1.00 84.56 79 SER A C 1
ATOM 598 O O . SER A 1 79 ? -3.391 -1.029 17.136 1.00 84.56 79 SER A O 1
ATOM 600 N N . MET A 1 80 ? -5.096 -1.594 18.501 1.00 84.38 80 MET A N 1
ATOM 601 C CA . MET A 1 80 ? -5.905 -2.313 17.510 1.00 84.38 80 MET A CA 1
ATOM 602 C C . MET A 1 80 ? -6.428 -1.410 16.390 1.00 84.38 80 MET A C 1
ATOM 604 O O . MET A 1 80 ? -6.582 -1.878 15.270 1.00 84.38 80 MET A O 1
ATOM 608 N N . MET A 1 81 ? -6.668 -0.125 16.666 1.00 84.06 81 MET A N 1
ATOM 609 C CA . MET A 1 81 ? -7.187 0.824 15.671 1.00 84.06 81 MET A CA 1
ATOM 610 C C . MET A 1 81 ? -6.107 1.651 14.968 1.00 84.06 81 MET A C 1
ATOM 612 O O . MET A 1 81 ? -6.404 2.263 13.946 1.00 84.06 81 MET A O 1
ATOM 616 N N . THR A 1 82 ? -4.885 1.717 15.509 1.00 87.00 82 THR A N 1
ATOM 617 C CA . THR A 1 82 ? -3.823 2.579 14.963 1.00 87.00 82 THR A CA 1
ATOM 618 C C . THR A 1 82 ? -2.583 1.791 14.550 1.00 87.00 82 THR A C 1
ATOM 620 O O . THR A 1 82 ? -2.364 1.558 13.363 1.00 87.00 82 THR A O 1
ATOM 623 N N . SER A 1 83 ? -1.758 1.366 15.506 1.00 87.31 83 SER A N 1
ATOM 624 C CA . SER A 1 83 ? -0.424 0.829 15.226 1.00 87.31 83 SER A CA 1
ATOM 625 C C . SER A 1 83 ? -0.454 -0.548 14.571 1.00 87.31 83 SER A C 1
ATOM 627 O O . SER A 1 83 ? 0.292 -0.773 13.624 1.00 87.31 83 SER A O 1
ATOM 629 N N . ILE A 1 84 ? -1.320 -1.459 15.028 1.00 89.19 84 ILE A N 1
ATOM 630 C CA . ILE A 1 84 ? -1.338 -2.842 14.528 1.00 89.19 84 ILE A CA 1
ATOM 631 C C . ILE A 1 84 ? -1.773 -2.893 13.057 1.00 89.19 84 ILE A C 1
ATOM 633 O O . ILE A 1 84 ? -1.014 -3.448 12.262 1.00 89.19 84 ILE A O 1
ATOM 637 N N . PRO A 1 85 ? -2.900 -2.277 12.639 1.00 89.31 85 PRO A N 1
ATOM 638 C CA . PRO A 1 85 ? -3.271 -2.255 11.226 1.00 89.31 85 PRO A CA 1
ATOM 639 C C . PRO A 1 85 ? -2.209 -1.591 10.352 1.00 89.31 85 PRO A C 1
ATOM 641 O O . PRO A 1 85 ? -1.945 -2.082 9.261 1.00 89.31 85 PRO A O 1
ATOM 644 N N . THR A 1 86 ? -1.556 -0.527 10.833 1.00 90.00 86 THR A N 1
ATOM 645 C CA . THR A 1 86 ? -0.495 0.154 10.074 1.00 90.00 86 THR A CA 1
ATOM 646 C C . THR A 1 86 ? 0.696 -0.773 9.833 1.00 90.00 86 THR A C 1
ATOM 648 O O .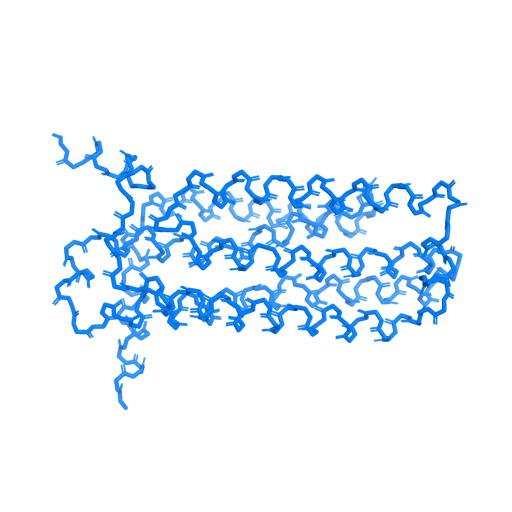 THR A 1 86 ? 1.122 -0.930 8.694 1.00 90.00 86 THR A O 1
ATOM 651 N N . VAL A 1 87 ? 1.211 -1.436 10.875 1.00 90.88 87 VAL A N 1
ATOM 652 C CA . VAL A 1 87 ? 2.350 -2.358 10.723 1.00 90.88 87 VAL A CA 1
ATOM 653 C C . VAL A 1 87 ? 1.977 -3.539 9.830 1.00 90.88 87 VAL A C 1
ATOM 655 O O . VAL A 1 87 ? 2.745 -3.910 8.949 1.00 90.88 87 VAL A O 1
ATOM 658 N N . VAL A 1 88 ? 0.775 -4.094 10.002 1.00 91.25 88 VAL A N 1
ATOM 659 C CA . VAL A 1 88 ? 0.274 -5.178 9.148 1.00 91.25 88 VAL A CA 1
ATOM 660 C C . VAL A 1 88 ? 0.168 -4.732 7.689 1.00 91.25 88 VAL A C 1
ATOM 662 O O . VAL A 1 88 ? 0.592 -5.475 6.805 1.00 91.25 88 VAL A O 1
ATOM 665 N N . THR A 1 89 ? -0.339 -3.523 7.430 1.00 91.75 89 THR A N 1
ATOM 666 C CA . THR A 1 89 ? -0.438 -2.953 6.075 1.00 91.75 89 THR A CA 1
ATOM 667 C C . THR A 1 89 ? 0.946 -2.731 5.475 1.00 91.75 89 THR A C 1
ATOM 669 O O . THR A 1 89 ? 1.173 -3.104 4.331 1.00 91.75 89 THR A O 1
ATOM 672 N N . PHE A 1 90 ? 1.895 -2.193 6.242 1.00 92.56 90 PHE A N 1
ATOM 673 C CA . PHE A 1 90 ? 3.268 -1.996 5.781 1.00 92.56 90 PHE A CA 1
ATOM 674 C C . PHE A 1 90 ? 3.929 -3.325 5.399 1.00 92.56 90 PHE A C 1
ATOM 676 O O . PHE A 1 90 ? 4.412 -3.473 4.279 1.00 92.56 90 PHE A O 1
ATOM 683 N N . CYS A 1 91 ? 3.898 -4.322 6.290 1.00 93.25 91 CYS A N 1
ATOM 684 C CA . CYS A 1 91 ? 4.513 -5.625 6.037 1.00 93.25 91 CYS A CA 1
ATOM 685 C C . CYS A 1 91 ? 3.892 -6.328 4.823 1.00 93.25 91 CYS A C 1
ATOM 687 O O . CYS A 1 91 ? 4.616 -6.809 3.957 1.00 93.25 91 CYS A O 1
ATOM 689 N N . SER A 1 92 ? 2.562 -6.362 4.734 1.00 91.88 92 SER A N 1
ATOM 690 C CA . SER A 1 92 ? 1.859 -6.967 3.593 1.00 91.88 92 SER A CA 1
ATOM 691 C C . SER A 1 92 ? 2.108 -6.214 2.283 1.00 91.88 92 SER A C 1
ATOM 693 O O . SER A 1 92 ? 2.337 -6.850 1.257 1.00 91.88 92 SER A O 1
ATOM 695 N N . SER A 1 93 ? 2.155 -4.879 2.320 1.00 91.69 93 SER A N 1
ATOM 696 C CA . SER A 1 93 ? 2.498 -4.051 1.156 1.00 91.69 93 SER A CA 1
ATOM 697 C C . SER A 1 93 ? 3.920 -4.316 0.683 1.00 91.69 93 SER A C 1
ATOM 699 O O . SER A 1 93 ? 4.136 -4.452 -0.513 1.00 91.69 93 SER A O 1
ATOM 701 N N . MET A 1 94 ? 4.887 -4.461 1.594 1.00 92.44 94 MET A N 1
ATOM 702 C CA . MET A 1 94 ? 6.268 -4.803 1.233 1.00 92.44 94 MET A CA 1
ATOM 703 C C . MET A 1 94 ? 6.382 -6.202 0.629 1.00 92.44 94 MET A C 1
ATOM 705 O O . MET A 1 94 ? 7.062 -6.367 -0.381 1.00 92.44 94 MET A O 1
ATOM 709 N N . ILE A 1 95 ? 5.678 -7.190 1.189 1.00 92.75 95 ILE A N 1
ATOM 710 C CA . ILE A 1 95 ? 5.652 -8.558 0.649 1.00 92.75 95 ILE A CA 1
ATOM 711 C C . ILE A 1 95 ? 5.130 -8.577 -0.793 1.00 92.75 95 ILE A C 1
ATOM 713 O O . ILE A 1 95 ? 5.661 -9.321 -1.611 1.00 92.75 95 ILE A O 1
ATOM 717 N N . MET A 1 96 ? 4.124 -7.758 -1.113 1.00 91.81 96 MET A N 1
ATOM 718 C CA . MET A 1 96 ? 3.539 -7.706 -2.460 1.00 91.81 96 MET A CA 1
ATOM 719 C C . MET A 1 96 ? 4.309 -6.796 -3.421 1.00 91.81 96 MET A C 1
ATOM 721 O O . MET A 1 96 ? 4.371 -7.077 -4.614 1.00 91.81 96 MET A O 1
ATOM 725 N N . TYR A 1 97 ? 4.916 -5.719 -2.922 1.00 91.50 97 TYR A N 1
ATOM 726 C CA . TYR A 1 97 ? 5.576 -4.719 -3.758 1.00 91.50 97 TYR A CA 1
ATOM 727 C C . TYR A 1 97 ? 7.018 -5.081 -4.124 1.00 91.50 97 TYR A C 1
ATOM 729 O O . TYR A 1 97 ? 7.455 -4.794 -5.235 1.00 91.50 97 TYR A O 1
ATOM 737 N N . LEU A 1 98 ? 7.762 -5.748 -3.234 1.00 92.00 98 LEU A N 1
ATOM 738 C CA . LEU A 1 98 ? 9.140 -6.162 -3.525 1.00 92.00 98 LEU A CA 1
ATOM 739 C C . LEU A 1 98 ? 9.245 -7.084 -4.757 1.00 92.00 98 LEU A C 1
ATOM 741 O O . LEU A 1 98 ? 10.112 -6.823 -5.591 1.00 92.00 98 LEU A O 1
ATOM 745 N N . PRO A 1 99 ? 8.378 -8.101 -4.949 1.00 89.38 99 PRO A N 1
ATOM 746 C CA . PRO A 1 99 ? 8.370 -8.894 -6.176 1.00 89.38 99 PRO A CA 1
ATOM 747 C C . PRO A 1 99 ? 8.151 -8.052 -7.437 1.00 89.38 99 PRO A C 1
ATOM 749 O O . PRO A 1 99 ? 8.858 -8.255 -8.418 1.00 89.38 99 PRO A O 1
ATOM 752 N N . VAL A 1 100 ? 7.239 -7.073 -7.397 1.00 89.62 100 VAL A N 1
ATOM 753 C CA . VAL A 1 100 ? 6.993 -6.147 -8.520 1.00 89.62 100 VAL A CA 1
ATOM 754 C C . VAL A 1 100 ? 8.255 -5.344 -8.837 1.00 89.62 100 VAL A C 1
ATOM 756 O O . VAL A 1 100 ? 8.680 -5.289 -9.986 1.00 89.62 100 VAL A O 1
ATOM 759 N N . LEU A 1 101 ? 8.919 -4.790 -7.816 1.00 91.12 101 LEU A N 1
ATOM 760 C CA . LEU A 1 101 ? 10.179 -4.058 -7.990 1.00 91.12 101 LEU A CA 1
ATOM 761 C C . LEU A 1 101 ? 11.277 -4.918 -8.627 1.00 91.12 101 LEU A C 1
ATOM 763 O O . LEU A 1 101 ? 12.003 -4.443 -9.498 1.00 91.12 101 LEU A O 1
ATOM 767 N N . VAL A 1 102 ? 11.404 -6.175 -8.195 1.00 91.44 102 VAL A N 1
ATOM 768 C CA . VAL A 1 102 ? 12.400 -7.110 -8.737 1.00 91.44 102 VAL A CA 1
ATOM 769 C C . VAL A 1 102 ? 12.079 -7.473 -10.186 1.00 91.44 102 VAL A C 1
ATOM 771 O O . VAL A 1 102 ? 12.985 -7.474 -11.016 1.00 91.44 102 VAL A O 1
ATOM 774 N N . LEU A 1 103 ? 10.812 -7.747 -10.511 1.00 89.19 103 LEU A N 1
ATOM 775 C CA . LEU A 1 103 ? 10.388 -8.107 -11.867 1.00 89.19 103 LEU A CA 1
ATOM 776 C C . LEU A 1 103 ? 10.564 -6.944 -12.845 1.00 89.19 103 LEU A C 1
ATOM 778 O O . LEU A 1 103 ? 11.199 -7.109 -13.886 1.00 89.19 103 LEU A O 1
ATOM 782 N N . GLU A 1 104 ? 10.074 -5.758 -12.493 1.00 87.00 104 GLU A N 1
ATOM 783 C CA . GLU A 1 104 ? 10.205 -4.558 -13.323 1.00 87.00 104 GLU A CA 1
ATOM 784 C C . GLU A 1 104 ? 11.670 -4.120 -13.457 1.00 87.00 104 GLU A C 1
ATOM 786 O O . GLU A 1 104 ? 12.120 -3.747 -14.548 1.00 87.00 104 GLU A O 1
ATOM 791 N N . GLY A 1 105 ? 12.452 -4.252 -12.378 1.00 85.94 105 GLY A N 1
ATOM 792 C CA . GLY A 1 105 ? 13.901 -4.048 -12.376 1.00 85.94 105 GLY A CA 1
ATOM 793 C C . GLY A 1 105 ? 14.623 -5.001 -13.326 1.00 85.94 105 GLY A C 1
ATOM 794 O O . GLY A 1 105 ? 15.367 -4.552 -14.198 1.00 85.94 105 GLY A O 1
ATOM 795 N N . ALA A 1 106 ? 14.357 -6.304 -13.231 1.00 87.31 106 ALA A N 1
ATOM 796 C CA . ALA A 1 106 ? 14.948 -7.305 -14.117 1.00 87.31 106 ALA A CA 1
ATOM 797 C C . ALA A 1 106 ? 14.561 -7.066 -15.586 1.00 87.31 106 ALA A C 1
ATOM 799 O O . ALA A 1 106 ? 15.412 -7.132 -16.473 1.00 87.31 106 ALA A O 1
ATOM 800 N N . ARG A 1 107 ? 13.299 -6.708 -15.854 1.00 85.19 107 ARG A N 1
ATOM 801 C CA . ARG A 1 107 ? 12.822 -6.366 -17.204 1.00 85.19 107 ARG A CA 1
ATOM 802 C C . ARG A 1 107 ? 13.526 -5.147 -17.783 1.00 85.19 107 ARG A C 1
ATOM 804 O O . ARG A 1 107 ? 13.823 -5.149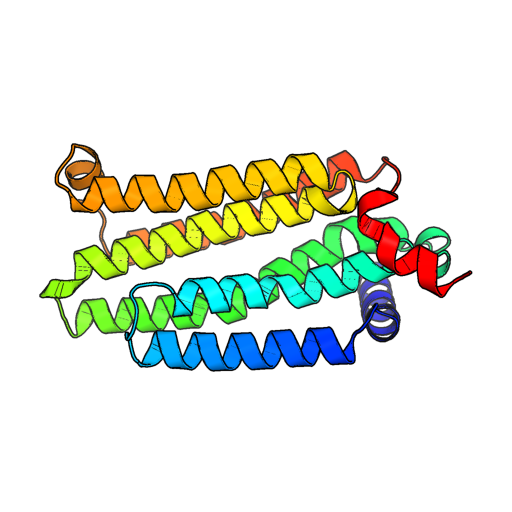 -18.971 1.00 85.19 107 ARG A O 1
ATOM 811 N N . SER A 1 108 ? 13.826 -4.145 -16.955 1.00 84.56 108 SER A N 1
ATOM 812 C CA . SER A 1 108 ? 14.543 -2.943 -17.397 1.00 84.56 108 SER A CA 1
ATOM 813 C C . SER A 1 108 ? 15.969 -3.258 -17.874 1.00 84.56 108 SER A C 1
ATOM 815 O O . SER A 1 108 ? 16.467 -2.619 -18.794 1.00 84.56 108 SER A O 1
ATOM 817 N N . ILE A 1 109 ? 16.601 -4.291 -17.306 1.00 85.00 109 ILE A N 1
ATOM 818 C CA . ILE A 1 109 ? 17.944 -4.745 -17.696 1.00 85.00 109 ILE A CA 1
ATOM 819 C C . ILE A 1 109 ? 17.876 -5.628 -18.949 1.00 85.00 109 ILE A C 1
ATOM 821 O O . ILE A 1 109 ? 18.698 -5.488 -19.849 1.00 85.00 109 ILE A O 1
ATOM 825 N N . LEU A 1 110 ? 16.897 -6.538 -19.017 1.00 85.81 110 LEU A N 1
ATOM 826 C CA . LEU A 1 110 ? 16.766 -7.501 -20.117 1.00 85.81 110 LEU A CA 1
ATOM 827 C C . LEU A 1 110 ? 16.206 -6.883 -21.407 1.00 85.81 110 LEU A C 1
ATOM 829 O O . LEU A 1 110 ? 16.523 -7.357 -22.495 1.00 85.81 110 LEU A O 1
ATOM 833 N N . LYS A 1 111 ? 15.348 -5.863 -21.296 1.00 84.00 111 LYS A N 1
ATOM 834 C CA . LYS A 1 111 ? 14.685 -5.193 -22.423 1.00 84.00 111 LYS A CA 1
ATOM 835 C C . LYS A 1 111 ? 14.841 -3.673 -22.288 1.00 84.00 111 LYS A C 1
ATOM 837 O O . LYS A 1 111 ? 13.934 -3.007 -21.779 1.00 84.00 111 LYS A O 1
ATOM 842 N N . PRO A 1 112 ? 15.972 -3.107 -22.753 1.00 74.88 112 PRO A N 1
ATOM 843 C CA . PRO A 1 112 ? 16.254 -1.678 -22.614 1.00 74.88 112 PRO A CA 1
ATOM 844 C C . PRO A 1 112 ? 15.219 -0.791 -23.327 1.00 74.88 112 PRO A C 1
ATOM 846 O O . PRO A 1 112 ? 14.961 0.332 -22.903 1.00 74.88 112 PRO A O 1
ATOM 849 N N . GLU A 1 113 ? 14.560 -1.317 -24.360 1.00 72.94 113 GLU A N 1
ATOM 850 C CA . GLU A 1 113 ? 13.510 -0.627 -25.120 1.00 72.94 113 GLU A CA 1
ATOM 851 C C . GLU A 1 113 ? 12.258 -0.316 -24.279 1.00 72.94 113 GLU A C 1
ATOM 853 O O . GLU A 1 113 ? 11.561 0.661 -24.541 1.00 72.94 113 GLU A O 1
ATOM 858 N N . THR A 1 114 ? 11.985 -1.102 -23.228 1.00 78.69 114 THR A N 1
ATOM 859 C CA . THR A 1 114 ? 10.804 -0.939 -22.357 1.00 78.69 114 THR A CA 1
ATOM 860 C C . THR A 1 114 ? 11.109 -0.241 -21.030 1.00 78.69 114 THR A C 1
ATOM 862 O O . THR A 1 114 ? 10.234 -0.119 -20.178 1.00 78.69 114 THR A O 1
ATOM 865 N N . VAL A 1 115 ? 12.333 0.256 -20.822 1.00 80.00 115 VAL A N 1
ATOM 866 C CA . VAL A 1 115 ? 12.764 0.842 -19.534 1.00 80.00 115 VAL A CA 1
ATOM 867 C C . VAL A 1 115 ? 11.876 2.005 -19.100 1.00 80.00 115 VAL A C 1
ATOM 869 O O . VAL A 1 115 ? 11.483 2.080 -17.937 1.00 80.00 115 VAL A O 1
ATOM 872 N N . GLY A 1 116 ? 11.512 2.888 -20.035 1.00 77.62 116 GLY A N 1
ATOM 873 C CA . GLY A 1 116 ? 10.645 4.029 -19.739 1.00 77.62 116 GLY A CA 1
ATOM 874 C C . GLY A 1 116 ? 9.258 3.614 -19.243 1.00 77.62 116 GLY A C 1
ATOM 875 O O . GLY A 1 116 ? 8.681 4.301 -18.403 1.00 77.62 116 GLY A O 1
ATOM 876 N N . HIS A 1 117 ? 8.749 2.476 -19.715 1.00 79.38 117 HIS A N 1
ATOM 877 C CA . HIS A 1 117 ? 7.482 1.909 -19.271 1.00 79.38 117 HIS A CA 1
ATOM 878 C C . HIS A 1 117 ? 7.592 1.341 -17.851 1.00 79.38 117 HIS A C 1
ATOM 880 O O . HIS A 1 117 ? 6.820 1.713 -16.970 1.00 79.38 117 HIS A O 1
ATOM 886 N N . ASN A 1 118 ? 8.613 0.524 -17.596 1.00 82.06 118 ASN A N 1
ATOM 887 C CA . ASN A 1 118 ? 8.810 -0.128 -16.299 1.00 82.06 118 ASN A CA 1
ATOM 888 C C . ASN A 1 118 ? 9.038 0.886 -15.169 1.00 82.06 118 ASN A C 1
ATOM 890 O O . ASN A 1 118 ? 8.501 0.747 -14.069 1.00 82.06 118 ASN A O 1
ATOM 894 N N . ILE A 1 119 ? 9.787 1.957 -15.456 1.00 84.06 119 ILE A N 1
ATOM 895 C CA . ILE A 1 119 ? 9.992 3.079 -14.529 1.00 84.06 119 ILE A CA 1
ATOM 896 C C . ILE A 1 119 ? 8.652 3.704 -14.126 1.00 84.06 119 ILE A C 1
ATOM 898 O O . ILE A 1 119 ? 8.425 3.975 -12.945 1.00 84.06 119 ILE A O 1
ATOM 902 N N . ARG A 1 120 ? 7.740 3.906 -15.085 1.00 79.56 120 ARG A N 1
ATOM 903 C CA . ARG A 1 120 ? 6.404 4.459 -14.817 1.00 79.56 120 ARG A CA 1
ATOM 904 C C . ARG A 1 120 ? 5.566 3.505 -13.981 1.00 79.56 120 ARG A C 1
ATOM 906 O O . ARG A 1 120 ? 4.958 3.955 -13.015 1.00 79.56 120 ARG A O 1
ATOM 913 N N . THR A 1 121 ? 5.576 2.213 -14.303 1.00 82.69 121 THR A N 1
ATOM 914 C CA . THR A 1 121 ? 4.848 1.183 -13.547 1.00 82.69 121 THR A CA 1
ATOM 915 C C . THR A 1 121 ? 5.278 1.173 -12.083 1.00 82.69 121 THR A C 1
ATOM 917 O O . THR A 1 121 ? 4.433 1.256 -11.192 1.00 82.69 121 THR A O 1
ATOM 920 N N . VAL A 1 122 ? 6.587 1.190 -11.815 1.00 88.12 122 VAL A N 1
ATOM 921 C CA . VAL A 1 122 ? 7.127 1.259 -10.448 1.00 88.12 122 VAL A CA 1
ATOM 922 C C . VAL A 1 122 ? 6.676 2.529 -9.719 1.00 88.12 122 VAL A C 1
ATOM 924 O O . VAL A 1 122 ? 6.202 2.456 -8.584 1.00 88.12 122 VAL A O 1
ATOM 927 N N . LEU A 1 123 ? 6.765 3.694 -10.365 1.00 86.62 123 LEU A N 1
ATOM 928 C CA . LEU A 1 123 ? 6.321 4.957 -9.765 1.00 86.62 123 LEU A CA 1
ATOM 929 C C . LEU A 1 123 ? 4.810 4.970 -9.489 1.00 86.62 123 LEU A C 1
ATOM 931 O O . LEU A 1 123 ? 4.384 5.424 -8.424 1.00 86.62 123 LEU A O 1
ATOM 935 N N . LEU A 1 124 ? 4.004 4.439 -10.410 1.00 85.31 124 LEU A N 1
ATOM 936 C CA . LEU A 1 124 ? 2.553 4.337 -10.265 1.00 85.31 124 LEU A CA 1
ATOM 937 C C . LEU A 1 124 ? 2.188 3.442 -9.086 1.00 85.31 124 LEU A C 1
ATOM 939 O O . LEU A 1 124 ? 1.367 3.826 -8.256 1.00 85.31 124 LEU A O 1
ATOM 943 N N . CYS A 1 125 ? 2.833 2.285 -8.966 1.00 87.50 125 CYS A N 1
ATOM 944 C CA . CYS A 1 125 ? 2.628 1.376 -7.847 1.00 87.50 125 CYS A CA 1
ATOM 945 C C . CYS A 1 125 ? 2.996 2.018 -6.502 1.00 87.50 125 CYS A C 1
ATOM 947 O O . CYS A 1 125 ? 2.237 1.893 -5.539 1.00 87.50 125 CYS A O 1
ATOM 949 N N . GLY A 1 126 ? 4.104 2.763 -6.438 1.00 88.56 126 GLY A N 1
ATOM 950 C CA . GLY A 1 126 ? 4.494 3.517 -5.244 1.00 88.56 126 GLY A CA 1
ATOM 951 C C . GLY A 1 126 ? 3.463 4.577 -4.838 1.00 88.56 126 GLY A C 1
ATOM 952 O O . GLY A 1 126 ? 3.053 4.638 -3.676 1.00 88.56 126 GLY A O 1
ATOM 953 N N . LEU A 1 127 ? 2.989 5.382 -5.794 1.00 88.50 127 LEU A N 1
ATOM 954 C CA . LEU A 1 127 ? 1.941 6.382 -5.550 1.00 88.50 127 LEU A CA 1
ATOM 955 C C . LEU A 1 127 ? 0.612 5.735 -5.151 1.00 88.50 127 LEU A C 1
ATOM 957 O O . LEU A 1 127 ? -0.060 6.204 -4.231 1.00 88.50 127 LEU A O 1
ATOM 961 N N . MET A 1 128 ? 0.247 4.630 -5.797 1.00 87.62 128 MET A N 1
ATOM 962 C CA . MET A 1 128 ? -0.972 3.894 -5.487 1.00 87.62 128 MET A CA 1
ATOM 963 C C . MET A 1 128 ? -0.918 3.312 -4.074 1.00 87.62 128 MET A C 1
ATOM 965 O O . MET A 1 128 ? -1.887 3.445 -3.332 1.00 87.62 128 MET A O 1
ATOM 969 N N . LEU A 1 129 ? 0.225 2.772 -3.642 1.00 90.12 129 LEU A N 1
ATOM 970 C CA . LEU A 1 129 ? 0.430 2.345 -2.255 1.00 90.12 129 LEU A CA 1
ATOM 971 C C . LEU A 1 129 ? 0.218 3.480 -1.251 1.00 90.12 129 LEU A C 1
ATOM 973 O O . LEU A 1 129 ? -0.403 3.260 -0.213 1.00 90.12 129 LEU A O 1
ATOM 977 N N . LEU A 1 130 ? 0.696 4.690 -1.546 1.00 90.62 130 LEU A N 1
ATOM 978 C CA . LEU A 1 130 ? 0.483 5.853 -0.681 1.00 90.62 130 LEU A CA 1
ATOM 979 C C . LEU A 1 130 ? -1.013 6.187 -0.555 1.00 90.62 130 LEU A C 1
ATOM 981 O O . LEU A 1 130 ? -1.521 6.388 0.555 1.00 90.62 130 LEU A O 1
ATOM 985 N N . VAL A 1 131 ? -1.744 6.192 -1.673 1.00 89.19 131 VAL A N 1
ATOM 986 C CA . VAL A 1 131 ? -3.196 6.442 -1.694 1.00 89.19 131 VAL A CA 1
ATOM 987 C C . VAL A 1 131 ? -3.966 5.339 -0.961 1.00 89.19 131 VAL A C 1
ATOM 989 O O . VAL A 1 131 ? -4.821 5.632 -0.128 1.00 89.19 131 VAL A O 1
ATOM 992 N N . LEU A 1 132 ? -3.645 4.067 -1.202 1.00 88.50 132 LEU A N 1
ATOM 993 C CA . LEU A 1 132 ? -4.324 2.932 -0.569 1.00 88.50 132 LEU A CA 1
ATOM 994 C C . LEU A 1 132 ? -4.093 2.895 0.952 1.00 88.50 132 LEU A C 1
ATOM 996 O O . LEU A 1 132 ? -5.030 2.668 1.722 1.00 88.50 132 LEU A O 1
ATOM 1000 N N . GLN A 1 133 ? -2.871 3.171 1.410 1.00 90.50 133 GLN A N 1
ATOM 1001 C CA . GLN A 1 133 ? -2.557 3.217 2.842 1.00 90.50 133 GLN A CA 1
ATOM 1002 C C . GLN A 1 133 ? -3.206 4.418 3.541 1.00 90.50 133 GLN A C 1
ATOM 1004 O O . GLN A 1 133 ? -3.787 4.273 4.620 1.00 90.50 133 GLN A O 1
ATOM 1009 N N . SER A 1 134 ? -3.191 5.598 2.912 1.00 87.44 134 SER A N 1
ATOM 1010 C CA . SER A 1 134 ? -3.895 6.772 3.450 1.00 87.44 134 SER A CA 1
ATOM 1011 C C . SER A 1 134 ? -5.413 6.558 3.508 1.00 87.44 134 SER A C 1
ATOM 1013 O O . SER A 1 134 ? -6.031 6.909 4.516 1.00 87.44 134 SER A O 1
ATOM 1015 N N . TYR A 1 135 ? -6.002 5.888 2.509 1.00 87.25 135 TYR A N 1
ATOM 1016 C CA . TYR A 1 135 ? -7.400 5.451 2.534 1.00 87.25 135 TYR A CA 1
ATOM 1017 C C . TYR A 1 135 ? -7.696 4.571 3.756 1.00 87.25 135 TYR A C 1
ATOM 1019 O O . TYR A 1 135 ? -8.632 4.868 4.503 1.00 87.25 135 TYR A O 1
ATOM 1027 N N . LEU A 1 136 ? -6.877 3.547 4.029 1.00 85.44 136 LEU A N 1
ATOM 1028 C CA . LEU A 1 136 ? -7.053 2.684 5.208 1.00 85.44 136 LEU A CA 1
ATOM 1029 C C . LEU A 1 136 ? -7.001 3.466 6.526 1.00 85.44 136 LEU A C 1
ATOM 1031 O O . LEU A 1 136 ? -7.715 3.119 7.464 1.00 85.44 136 LEU A O 1
ATOM 1035 N N . GLY A 1 137 ? -6.222 4.548 6.594 1.00 80.69 137 GLY A N 1
ATOM 1036 C CA . GLY A 1 137 ? -6.147 5.411 7.775 1.00 80.69 137 GLY A CA 1
ATOM 1037 C C . GLY A 1 137 ? -7.424 6.208 8.075 1.00 80.69 137 GLY A C 1
ATOM 1038 O O . GLY A 1 137 ? -7.604 6.653 9.210 1.00 80.69 137 GLY A O 1
ATOM 1039 N N . ILE A 1 138 ? -8.321 6.382 7.095 1.00 83.56 138 ILE A N 1
ATOM 1040 C CA . ILE A 1 138 ? -9.525 7.233 7.202 1.00 83.56 138 ILE A CA 1
ATOM 1041 C C . ILE A 1 138 ? -10.823 6.415 7.085 1.00 83.56 138 ILE A C 1
ATOM 1043 O O . ILE A 1 138 ? -11.804 6.699 7.783 1.00 83.56 138 ILE A O 1
ATOM 1047 N N . ALA A 1 139 ? -10.839 5.395 6.222 1.00 76.25 139 ALA A N 1
ATOM 1048 C CA . ALA A 1 139 ? -12.046 4.708 5.756 1.00 76.25 139 ALA A CA 1
ATOM 1049 C C . ALA A 1 139 ? -12.875 4.051 6.866 1.00 76.25 139 ALA A C 1
ATOM 1051 O O . ALA A 1 139 ? -14.103 4.031 6.795 1.00 76.25 139 ALA A O 1
ATOM 1052 N N . TYR A 1 140 ? -12.236 3.573 7.936 1.00 69.19 140 TYR A N 1
ATOM 1053 C CA . TYR A 1 140 ? -12.946 2.942 9.053 1.00 69.19 140 TYR A CA 1
ATOM 1054 C C . TYR A 1 140 ? -13.736 3.947 9.922 1.00 69.19 140 TYR A C 1
ATOM 1056 O O . TYR A 1 140 ? -14.533 3.544 10.769 1.00 69.19 140 TYR A O 1
ATOM 1064 N N . LYS A 1 141 ? -13.555 5.262 9.724 1.00 71.19 141 LYS A N 1
ATOM 1065 C CA . LYS A 1 141 ? -14.239 6.327 10.493 1.00 71.19 141 LYS A CA 1
ATOM 1066 C C . LYS A 1 141 ? -15.233 7.126 9.673 1.00 71.19 141 LYS A C 1
ATOM 1068 O O . LYS A 1 141 ? -16.289 7.475 10.181 1.00 71.19 141 LYS A O 1
ATOM 1073 N N . ASN A 1 142 ? -14.888 7.406 8.424 1.00 73.88 142 ASN A N 1
ATOM 1074 C CA . ASN A 1 142 ? -15.743 8.062 7.447 1.00 73.88 142 ASN A CA 1
ATOM 1075 C C . ASN A 1 142 ? -15.656 7.197 6.198 1.00 73.88 142 ASN A C 1
ATOM 1077 O O . ASN A 1 142 ? -14.609 7.202 5.585 1.00 73.88 142 ASN A O 1
ATOM 1081 N N . PHE A 1 143 ? -16.674 6.425 5.828 1.00 70.62 143 PHE A N 1
ATOM 1082 C CA . PHE A 1 143 ? -16.540 5.510 4.683 1.00 70.62 143 PHE A CA 1
ATOM 1083 C C . PHE A 1 143 ? -16.659 6.238 3.334 1.00 70.62 143 PHE A C 1
ATOM 1085 O O . PHE A 1 143 ? -15.832 6.068 2.446 1.00 70.62 143 PHE A O 1
ATOM 1092 N N . VAL A 1 144 ? -17.663 7.112 3.208 1.00 73.94 144 VAL A N 1
ATOM 1093 C CA . VAL A 1 144 ? -18.065 7.717 1.926 1.00 73.94 144 VAL A CA 1
ATOM 1094 C C . VAL A 1 144 ? -17.018 8.693 1.377 1.00 73.94 144 VAL A C 1
ATOM 1096 O O . VAL A 1 144 ? -16.631 8.597 0.219 1.00 73.94 144 VAL A O 1
ATOM 1099 N N . ILE A 1 145 ? -16.523 9.615 2.208 1.00 79.62 145 ILE A N 1
ATOM 1100 C CA . ILE A 1 145 ? -15.572 10.657 1.782 1.00 79.62 145 ILE A CA 1
ATOM 1101 C C . ILE A 1 145 ? -14.244 10.067 1.262 1.00 79.62 145 ILE A C 1
ATOM 1103 O O . ILE A 1 145 ? -13.862 10.394 0.141 1.00 79.62 145 ILE A O 1
ATOM 1107 N N . PRO A 1 146 ? -13.525 9.199 2.000 1.00 78.75 146 PRO A N 1
ATOM 1108 C CA . PRO A 1 146 ? -12.287 8.612 1.501 1.00 78.75 146 PRO A CA 1
ATOM 1109 C C . PRO A 1 146 ? -12.521 7.593 0.389 1.00 78.75 146 PRO A C 1
ATOM 1111 O O . PRO A 1 146 ? -11.627 7.434 -0.429 1.00 78.75 146 PRO A O 1
ATOM 1114 N N . MET A 1 147 ? -13.690 6.945 0.295 1.00 80.44 147 MET A N 1
ATOM 1115 C CA . MET A 1 147 ? -14.027 6.124 -0.876 1.00 80.44 147 MET A CA 1
ATOM 1116 C C . MET A 1 147 ? -14.074 6.977 -2.150 1.00 80.44 147 MET A C 1
ATOM 1118 O O . MET A 1 147 ? -13.429 6.630 -3.138 1.00 80.44 147 MET A O 1
ATOM 1122 N N . LEU A 1 148 ? -14.784 8.111 -2.118 1.00 83.44 148 LEU A N 1
ATOM 1123 C CA . LEU A 1 148 ? -14.839 9.041 -3.251 1.00 83.44 148 LEU A CA 1
ATOM 1124 C C . LEU A 1 148 ? -13.460 9.633 -3.556 1.00 83.44 148 LEU A C 1
ATOM 1126 O O . LEU A 1 148 ? -13.048 9.653 -4.713 1.00 83.44 148 LEU A O 1
ATOM 1130 N N . ALA A 1 149 ? -12.718 10.053 -2.528 1.00 83.50 149 ALA A N 1
ATOM 1131 C CA . ALA A 1 149 ? -11.366 10.572 -2.704 1.00 83.50 149 ALA A CA 1
ATOM 1132 C C . ALA A 1 149 ? -10.441 9.523 -3.340 1.00 83.50 149 ALA A C 1
ATOM 1134 O O . ALA A 1 149 ? -9.750 9.831 -4.304 1.00 83.50 149 ALA A O 1
ATOM 1135 N N . MET A 1 150 ? -10.468 8.274 -2.862 1.00 84.12 150 MET A N 1
ATOM 1136 C CA . MET A 1 150 ? -9.686 7.175 -3.430 1.00 84.12 150 MET A CA 1
ATOM 1137 C C . MET A 1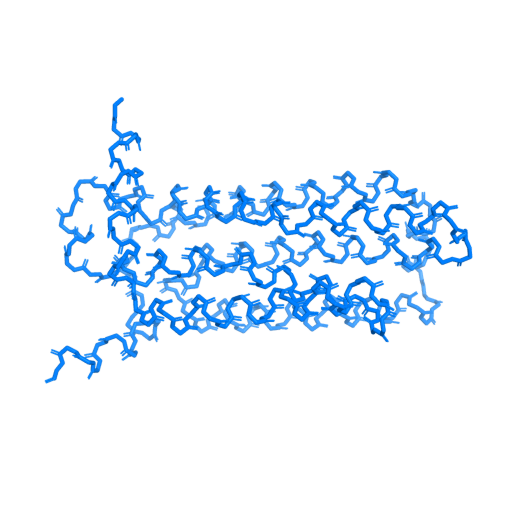 150 ? -10.036 6.950 -4.904 1.00 84.12 150 MET A C 1
ATOM 1139 O O . MET A 1 150 ? -9.127 6.842 -5.718 1.00 84.12 150 MET A O 1
ATOM 1143 N N . ALA A 1 151 ? -11.323 6.928 -5.265 1.00 81.56 151 ALA A N 1
ATOM 1144 C CA . ALA A 1 151 ? -11.741 6.771 -6.658 1.00 81.56 151 ALA A CA 1
ATOM 1145 C C . ALA A 1 151 ? -11.194 7.902 -7.547 1.00 81.56 151 ALA A C 1
ATOM 1147 O O . ALA A 1 151 ? -10.610 7.628 -8.594 1.00 81.56 151 ALA A O 1
ATOM 1148 N N . VAL A 1 152 ? -11.304 9.157 -7.096 1.00 84.88 152 VAL A N 1
ATOM 1149 C CA . VAL A 1 152 ? -10.759 10.323 -7.811 1.00 84.88 152 VAL A CA 1
ATOM 1150 C C . VAL A 1 152 ? -9.239 10.236 -7.945 1.00 84.88 152 VAL A C 1
ATOM 1152 O O . VAL A 1 152 ? -8.716 10.478 -9.028 1.00 84.88 152 VAL A O 1
ATOM 1155 N N . PHE A 1 153 ? -8.519 9.848 -6.888 1.00 84.56 153 PHE A N 1
ATOM 1156 C CA . PHE A 1 153 ? -7.061 9.713 -6.935 1.00 84.56 153 PHE A CA 1
ATOM 1157 C C . PHE A 1 153 ? -6.606 8.568 -7.842 1.00 84.56 153 PHE A C 1
ATOM 1159 O O . PHE A 1 153 ? -5.670 8.755 -8.611 1.00 84.56 153 PHE A O 1
ATOM 1166 N N . VAL A 1 154 ? -7.266 7.407 -7.807 1.00 80.44 154 VAL A N 1
ATOM 1167 C CA . VAL A 1 154 ? -6.922 6.265 -8.672 1.00 80.44 154 VAL A CA 1
ATOM 1168 C C . VAL A 1 154 ? -7.171 6.607 -10.141 1.00 80.44 154 VAL A C 1
ATOM 1170 O O . VAL A 1 154 ? -6.286 6.411 -10.973 1.00 80.44 154 VAL A O 1
ATOM 1173 N N . VAL A 1 155 ? -8.334 7.186 -10.458 1.00 81.44 155 VAL A N 1
ATOM 1174 C CA . VAL A 1 155 ? -8.655 7.641 -11.820 1.00 81.44 155 VAL A CA 1
ATOM 1175 C C . VAL A 1 155 ? -7.704 8.759 -12.252 1.00 81.44 155 VAL A C 1
ATOM 1177 O O . VAL A 1 155 ? -7.216 8.744 -13.379 1.00 81.44 155 VAL A O 1
ATOM 1180 N N . GLY A 1 156 ? -7.393 9.702 -11.364 1.00 80.44 156 GLY A N 1
ATOM 1181 C CA . GLY A 1 156 ? -6.469 10.803 -11.629 1.00 80.44 156 GLY A CA 1
ATOM 1182 C C . GLY A 1 156 ? -5.051 10.325 -11.939 1.00 80.44 156 GLY A C 1
ATOM 1183 O O . GLY A 1 156 ? -4.482 10.752 -12.937 1.00 80.44 156 GLY A O 1
ATOM 1184 N N . ILE A 1 157 ? -4.504 9.401 -11.141 1.00 77.75 157 ILE A N 1
ATOM 1185 C CA . ILE A 1 157 ? -3.172 8.813 -11.364 1.00 77.75 157 ILE A CA 1
ATOM 1186 C C . ILE A 1 157 ? -3.130 8.068 -12.702 1.00 77.75 157 ILE A C 1
ATOM 1188 O O . ILE A 1 157 ? -2.185 8.248 -13.470 1.00 77.75 157 ILE A O 1
ATOM 1192 N N . TYR A 1 158 ? -4.163 7.276 -13.006 1.00 74.75 158 TYR A N 1
ATOM 1193 C CA . TYR A 1 158 ? -4.242 6.537 -14.266 1.00 74.75 158 TYR A CA 1
ATOM 1194 C C . TYR A 1 158 ? -4.280 7.474 -15.483 1.00 74.75 158 TYR A C 1
ATOM 1196 O O . TYR A 1 158 ? -3.503 7.311 -16.423 1.00 74.75 158 TYR A O 1
ATOM 1204 N N . ASN A 1 159 ? -5.128 8.508 -15.442 1.00 76.44 159 ASN A N 1
ATOM 1205 C CA . ASN A 1 159 ? -5.231 9.484 -16.528 1.00 76.44 159 ASN A CA 1
ATOM 1206 C C . ASN A 1 159 ? -3.946 10.306 -16.687 1.00 76.44 159 ASN A C 1
ATOM 1208 O O . ASN A 1 159 ? -3.475 10.468 -17.809 1.00 76.44 159 ASN A O 1
ATOM 1212 N N . LEU A 1 160 ? -3.343 10.781 -15.590 1.00 69.56 160 LEU A N 1
ATOM 1213 C CA . LEU A 1 160 ? -2.090 11.547 -15.620 1.00 69.56 160 LEU A CA 1
ATOM 1214 C C . LEU A 1 160 ? -0.979 10.788 -16.364 1.00 69.56 160 LEU A C 1
ATOM 1216 O O . LEU A 1 160 ? -0.226 11.384 -17.131 1.00 69.56 160 LEU A O 1
ATOM 1220 N N . MET A 1 161 ? -0.899 9.471 -16.170 1.00 64.69 161 MET A N 1
ATOM 1221 C CA . MET A 1 161 ? 0.095 8.635 -16.842 1.00 64.69 161 MET A CA 1
ATOM 1222 C C . MET A 1 161 ? -0.258 8.336 -18.301 1.00 64.69 161 MET A C 1
ATOM 1224 O O . MET A 1 161 ? 0.637 8.342 -19.141 1.00 64.69 161 MET A O 1
ATOM 1228 N N . HIS A 1 162 ? -1.539 8.170 -18.636 1.00 67.75 162 HIS A N 1
ATOM 1229 C CA . HIS A 1 162 ? -1.962 8.061 -20.036 1.00 67.75 162 HIS A CA 1
ATOM 1230 C C . HIS A 1 162 ? -1.642 9.340 -20.833 1.00 67.75 162 HIS A C 1
ATOM 1232 O O . HIS A 1 162 ? -1.135 9.280 -21.951 1.00 67.75 162 HIS A O 1
ATOM 1238 N N . PHE A 1 163 ? -1.837 10.518 -20.234 1.00 63.97 163 PHE A N 1
ATOM 1239 C CA . PHE A 1 163 ? -1.415 11.790 -20.833 1.00 63.97 163 PHE A CA 1
ATOM 1240 C C . PHE A 1 163 ? 0.111 11.940 -20.923 1.00 63.97 163 PHE A C 1
ATOM 1242 O O . PHE A 1 163 ? 0.604 12.642 -21.811 1.00 63.97 163 PHE A O 1
ATOM 1249 N N . ALA A 1 164 ? 0.864 11.272 -20.044 1.00 62.25 164 ALA A N 1
ATOM 1250 C CA . ALA A 1 164 ? 2.317 11.201 -20.136 1.00 62.25 164 ALA A CA 1
ATOM 1251 C C . ALA A 1 164 ? 2.792 10.283 -21.279 1.00 62.25 164 ALA A C 1
ATOM 1253 O O . ALA A 1 164 ? 3.883 10.503 -21.788 1.00 62.25 164 ALA A O 1
ATOM 1254 N N . ASP A 1 165 ? 2.018 9.291 -21.729 1.00 60.09 165 ASP A N 1
ATOM 1255 C CA . ASP A 1 165 ? 2.337 8.508 -22.941 1.00 60.09 165 ASP A CA 1
ATOM 1256 C C . ASP A 1 165 ? 2.130 9.317 -24.230 1.00 60.09 165 ASP A C 1
ATOM 1258 O O . ASP A 1 165 ? 2.893 9.170 -25.182 1.00 60.09 165 ASP A O 1
ATOM 1262 N N . ASN A 1 166 ? 1.171 10.246 -24.238 1.00 61.94 166 ASN A N 1
ATOM 1263 C CA . ASN A 1 166 ? 0.776 10.998 -25.434 1.00 61.94 166 ASN A CA 1
ATOM 1264 C C . ASN A 1 166 ? 1.592 12.291 -25.689 1.00 61.94 166 ASN A C 1
ATOM 1266 O O . ASN A 1 166 ? 1.184 13.126 -26.493 1.00 61.94 166 ASN A O 1
ATOM 1270 N N . GLY A 1 167 ? 2.759 12.460 -25.048 1.00 53.41 167 GLY A N 1
ATOM 1271 C CA . GLY A 1 167 ? 3.787 13.414 -25.504 1.00 53.41 167 GLY A CA 1
ATOM 1272 C C . GLY A 1 167 ? 3.745 14.847 -24.948 1.00 53.41 167 GLY A C 1
ATOM 1273 O O . GLY A 1 167 ? 4.061 15.788 -25.671 1.00 53.41 167 GLY A O 1
ATOM 1274 N N . THR A 1 168 ? 3.407 15.054 -23.671 1.00 61.53 168 THR A N 1
ATOM 1275 C CA . THR A 1 168 ? 3.470 16.390 -23.026 1.00 61.53 168 THR A CA 1
ATOM 1276 C C . THR A 1 168 ? 4.654 16.544 -22.059 1.00 61.53 168 THR A C 1
ATOM 1278 O O . THR A 1 168 ? 5.315 15.565 -21.726 1.00 61.53 168 THR A O 1
ATOM 1281 N N . LEU A 1 169 ? 4.906 17.778 -21.586 1.00 53.28 169 LEU A N 1
ATOM 1282 C CA . LEU A 1 169 ? 5.944 18.209 -20.621 1.00 53.28 169 LEU A CA 1
ATOM 1283 C C . LEU A 1 169 ? 6.252 17.224 -19.472 1.00 53.28 169 LEU A C 1
ATOM 1285 O O . LEU A 1 169 ? 7.379 17.180 -19.002 1.00 53.28 169 LEU A O 1
ATOM 1289 N N . LEU A 1 170 ? 5.303 16.402 -19.017 1.00 52.94 170 LEU A N 1
ATOM 1290 C CA . LEU A 1 170 ? 5.553 15.351 -18.017 1.00 52.94 170 LEU A CA 1
ATOM 1291 C C . LEU A 1 170 ? 6.586 14.305 -18.473 1.00 52.94 170 LEU A C 1
ATOM 1293 O O . LEU A 1 170 ? 7.345 13.791 -17.651 1.00 52.94 170 LEU A O 1
ATOM 1297 N N . LEU A 1 171 ? 6.660 14.031 -19.778 1.00 54.19 171 LEU A N 1
ATOM 1298 C CA . LEU A 1 171 ? 7.636 13.121 -20.370 1.00 54.19 171 LEU A CA 1
ATOM 1299 C C . LEU A 1 171 ? 9.070 13.590 -20.102 1.00 54.19 171 LEU A C 1
ATOM 1301 O O . LEU A 1 171 ? 9.911 12.753 -19.800 1.00 54.19 171 LEU A O 1
ATOM 1305 N N . SER A 1 172 ? 9.337 14.904 -20.139 1.00 57.44 172 SER A N 1
ATOM 1306 C CA . SER A 1 172 ? 10.680 15.456 -19.898 1.00 57.44 172 SER A CA 1
ATOM 1307 C C . SER A 1 172 ? 11.092 15.412 -18.425 1.00 57.44 172 SER A C 1
ATOM 1309 O O . SER A 1 172 ? 12.276 15.305 -18.118 1.00 57.44 172 SER A O 1
ATOM 1311 N N . TRP A 1 173 ? 10.126 15.472 -17.501 1.00 57.22 173 TRP A N 1
ATOM 1312 C CA . TRP A 1 173 ? 10.385 15.300 -16.065 1.00 57.22 173 TRP A CA 1
ATOM 1313 C C . TRP A 1 173 ? 10.667 13.837 -15.703 1.00 57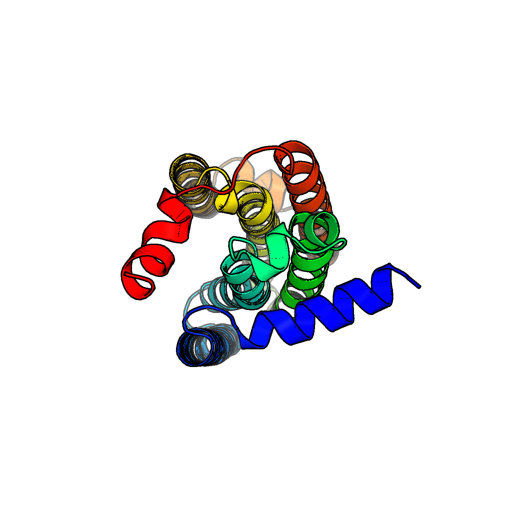.22 173 TRP A C 1
ATOM 1315 O O . TRP A 1 173 ? 11.466 13.568 -14.810 1.00 57.22 173 TRP A O 1
ATOM 1325 N N . ILE A 1 174 ? 10.039 12.888 -16.406 1.00 60.53 174 ILE A N 1
ATOM 1326 C CA . ILE A 1 174 ? 10.205 11.447 -16.162 1.00 60.53 174 ILE A CA 1
ATOM 1327 C C . ILE A 1 174 ? 11.390 10.870 -16.957 1.00 60.53 174 ILE A C 1
ATOM 1329 O O . ILE A 1 174 ? 12.030 9.932 -16.490 1.00 60.53 174 ILE A O 1
ATOM 1333 N N . SER A 1 175 ? 11.748 11.442 -18.113 1.00 60.09 175 SER A N 1
ATOM 1334 C CA . SER A 1 175 ? 12.832 10.944 -18.979 1.00 60.09 175 SER A CA 1
ATOM 1335 C C . SER A 1 175 ? 14.230 11.043 -18.364 1.00 60.09 175 SER A C 1
ATOM 1337 O O . SER A 1 175 ? 15.150 10.400 -18.858 1.00 60.09 175 SER A O 1
ATOM 1339 N N . GLY A 1 176 ? 14.406 11.841 -17.306 1.00 67.00 176 GLY A N 1
ATOM 1340 C CA . GLY A 1 176 ? 15.659 11.929 -16.548 1.00 67.00 176 GLY A CA 1
ATOM 1341 C C . GLY A 1 176 ? 15.758 10.955 -15.369 1.00 67.00 176 GLY A C 1
ATOM 1342 O O . GLY A 1 176 ? 16.802 10.886 -14.722 1.00 67.00 176 GLY A O 1
ATOM 1343 N N . ILE A 1 177 ? 14.687 10.220 -15.053 1.00 79.62 177 ILE A N 1
ATOM 1344 C CA . ILE A 1 177 ? 14.646 9.315 -13.900 1.00 79.62 177 ILE A CA 1
ATOM 1345 C C . ILE A 1 177 ? 15.277 7.982 -14.297 1.00 79.62 177 ILE A C 1
ATOM 1347 O O . ILE A 1 177 ? 14.896 7.364 -15.285 1.00 79.62 177 ILE A O 1
ATOM 1351 N N . THR A 1 178 ? 16.231 7.513 -13.497 1.00 86.94 178 THR A N 1
ATOM 1352 C CA . THR A 1 178 ? 16.823 6.180 -13.663 1.00 86.94 178 THR A CA 1
ATOM 1353 C C . THR A 1 178 ? 16.015 5.138 -12.891 1.00 86.94 178 THR A C 1
ATOM 1355 O O . THR A 1 178 ? 15.391 5.450 -11.871 1.00 86.94 178 THR A O 1
ATOM 1358 N N . MET A 1 179 ? 16.054 3.875 -13.318 1.00 86.19 179 MET A N 1
ATOM 1359 C CA . MET A 1 179 ? 15.329 2.798 -12.632 1.00 86.19 179 MET A CA 1
ATOM 1360 C C . MET A 1 179 ? 15.640 2.703 -11.123 1.00 86.19 179 MET A C 1
ATOM 1362 O O . MET A 1 179 ? 14.694 2.652 -10.336 1.00 86.19 179 MET A O 1
ATOM 1366 N N . PRO A 1 180 ? 16.906 2.798 -10.660 1.00 88.31 180 PRO A N 1
ATOM 1367 C CA . PRO A 1 180 ? 17.203 2.792 -9.226 1.00 88.31 180 PRO A CA 1
ATOM 1368 C C . PRO A 1 180 ? 16.542 3.950 -8.469 1.00 88.31 180 PRO A C 1
ATOM 1370 O O . PRO A 1 180 ? 16.018 3.756 -7.372 1.00 88.31 180 PRO A O 1
ATOM 1373 N N . THR A 1 181 ? 16.509 5.149 -9.064 1.00 88.25 181 THR A N 1
ATOM 1374 C CA . THR A 1 181 ? 15.824 6.299 -8.454 1.00 88.25 181 THR A CA 1
ATOM 1375 C C . THR A 1 181 ? 14.312 6.097 -8.391 1.00 88.25 181 THR A C 1
ATOM 1377 O O . THR A 1 181 ? 13.708 6.412 -7.369 1.00 88.25 181 THR A O 1
ATOM 1380 N N . ALA A 1 182 ? 13.702 5.488 -9.412 1.00 88.94 182 ALA A N 1
ATOM 1381 C CA . ALA A 1 182 ? 12.276 5.161 -9.410 1.00 88.94 182 ALA A CA 1
ATOM 1382 C C . ALA A 1 182 ? 11.916 4.146 -8.314 1.00 88.94 182 ALA A C 1
ATOM 1384 O O . ALA A 1 182 ? 10.945 4.339 -7.581 1.00 88.94 182 ALA A O 1
ATOM 1385 N N . MET A 1 183 ? 12.736 3.104 -8.145 1.00 91.69 183 MET A N 1
ATOM 1386 C CA . MET A 1 183 ? 12.570 2.115 -7.076 1.00 91.69 183 MET A CA 1
ATOM 1387 C C . MET A 1 183 ? 12.700 2.761 -5.690 1.00 91.69 183 MET A C 1
ATOM 1389 O O . MET A 1 183 ? 11.872 2.507 -4.814 1.00 91.69 183 MET A O 1
ATOM 1393 N N . ALA A 1 184 ? 13.695 3.635 -5.499 1.00 92.56 184 ALA A N 1
ATOM 1394 C CA . ALA A 1 184 ? 13.891 4.362 -4.245 1.00 92.56 184 ALA A CA 1
ATOM 1395 C C . ALA A 1 184 ? 12.706 5.287 -3.922 1.00 92.56 184 ALA A C 1
ATOM 1397 O O . ALA A 1 184 ? 12.217 5.284 -2.792 1.00 92.56 184 ALA A O 1
ATOM 1398 N N . VAL A 1 185 ? 12.198 6.025 -4.916 1.00 91.69 185 VAL A N 1
ATOM 1399 C CA . VAL A 1 185 ? 11.002 6.870 -4.767 1.00 91.69 185 VAL A CA 1
ATOM 1400 C C . VAL A 1 185 ? 9.783 6.021 -4.421 1.00 91.69 185 VAL A C 1
ATOM 1402 O O . VAL A 1 185 ? 9.069 6.345 -3.476 1.00 91.69 185 VAL A O 1
ATOM 1405 N N . GLY A 1 186 ? 9.567 4.901 -5.113 1.00 90.50 186 GLY A N 1
ATOM 1406 C CA . GLY A 1 186 ? 8.442 4.009 -4.842 1.00 90.50 186 GLY A CA 1
ATOM 1407 C C . GLY A 1 186 ? 8.475 3.404 -3.433 1.00 90.50 186 GLY A C 1
ATOM 1408 O O . GLY A 1 186 ? 7.449 3.366 -2.751 1.00 90.50 186 GLY A O 1
ATOM 1409 N N . LEU A 1 187 ? 9.653 2.989 -2.954 1.00 93.19 187 LEU A N 1
ATOM 1410 C CA . LEU A 1 187 ? 9.845 2.552 -1.565 1.00 93.19 187 LEU A CA 1
ATOM 1411 C C . LEU A 1 187 ? 9.605 3.696 -0.572 1.00 93.19 187 LEU A C 1
ATOM 1413 O O . LEU A 1 187 ? 8.930 3.501 0.441 1.00 93.19 187 LEU A O 1
ATOM 1417 N N . GLY A 1 188 ? 10.092 4.899 -0.886 1.00 92.94 188 GLY A N 1
ATOM 1418 C CA . GLY A 1 188 ? 9.827 6.111 -0.113 1.00 92.94 188 GLY A CA 1
ATOM 1419 C C . GLY A 1 188 ? 8.329 6.391 0.016 1.00 92.94 188 GLY A C 1
ATOM 1420 O O . GLY A 1 188 ? 7.839 6.602 1.124 1.00 92.94 188 GLY A O 1
ATOM 1421 N N . CYS A 1 189 ? 7.575 6.301 -1.082 1.00 92.25 189 CYS A N 1
ATOM 1422 C CA . CYS A 1 189 ? 6.119 6.437 -1.079 1.00 92.25 189 CYS A CA 1
ATOM 1423 C C . CYS A 1 189 ? 5.436 5.380 -0.207 1.00 92.25 189 CYS A C 1
ATOM 1425 O O . CYS A 1 189 ? 4.484 5.706 0.500 1.00 92.25 189 CYS A O 1
ATOM 1427 N N . ALA A 1 190 ? 5.921 4.137 -0.205 1.00 91.25 190 ALA A N 1
ATOM 1428 C CA . ALA A 1 190 ? 5.346 3.087 0.626 1.00 91.25 190 ALA A CA 1
ATOM 1429 C C . ALA A 1 190 ? 5.556 3.347 2.129 1.00 91.25 190 ALA A C 1
ATOM 1431 O O . ALA A 1 190 ? 4.611 3.193 2.906 1.00 91.25 190 ALA A O 1
ATOM 1432 N N . VAL A 1 191 ? 6.751 3.802 2.526 1.00 93.75 191 VAL A N 1
ATOM 1433 C CA . VAL A 1 191 ? 7.060 4.199 3.913 1.00 93.75 191 VAL A CA 1
ATOM 1434 C C . VAL A 1 191 ? 6.250 5.430 4.322 1.00 93.75 191 VAL A C 1
ATOM 1436 O O . VAL A 1 191 ? 5.618 5.434 5.381 1.00 93.75 191 VAL A O 1
ATOM 1439 N N . LEU A 1 192 ? 6.213 6.462 3.474 1.00 93.94 192 LEU A N 1
ATOM 1440 C CA . LEU A 1 192 ? 5.414 7.668 3.705 1.00 93.94 192 LEU A CA 1
ATOM 1441 C C . LEU A 1 192 ? 3.921 7.342 3.813 1.00 93.94 192 LEU A C 1
ATOM 1443 O O . LEU A 1 192 ? 3.245 7.874 4.691 1.00 93.94 192 LEU A O 1
ATOM 1447 N N . GLY A 1 193 ? 3.417 6.425 2.985 1.00 91.94 193 GLY A N 1
ATOM 1448 C CA . GLY A 1 193 ? 2.049 5.915 3.051 1.00 91.94 193 GLY A CA 1
ATOM 1449 C C . GLY A 1 193 ? 1.723 5.299 4.410 1.00 91.94 193 GLY A C 1
ATOM 1450 O O . GLY A 1 193 ? 0.687 5.622 4.990 1.00 91.94 193 GLY A O 1
ATOM 1451 N N . SER A 1 194 ? 2.630 4.494 4.972 1.00 91.00 194 SER A N 1
ATOM 1452 C CA . SER A 1 194 ? 2.448 3.903 6.306 1.00 91.00 194 SER A CA 1
ATOM 1453 C C . SER A 1 194 ? 2.482 4.950 7.415 1.00 91.00 194 SER A C 1
ATOM 1455 O O . SER A 1 194 ? 1.671 4.907 8.341 1.00 91.00 194 SER A O 1
ATOM 1457 N N . LEU A 1 195 ? 3.390 5.926 7.327 1.00 92.12 195 LEU A N 1
ATOM 1458 C CA . LEU A 1 195 ? 3.454 7.029 8.289 1.00 92.12 195 LEU A CA 1
ATOM 1459 C C . LEU A 1 195 ? 2.175 7.874 8.252 1.00 92.12 195 LEU A C 1
ATOM 1461 O O . LEU A 1 195 ? 1.628 8.209 9.306 1.00 92.12 195 LEU A O 1
ATOM 1465 N N . LEU A 1 196 ? 1.656 8.155 7.054 1.00 91.56 196 LEU A N 1
ATOM 1466 C CA . LEU A 1 196 ? 0.379 8.840 6.866 1.00 91.56 196 LEU A CA 1
ATOM 1467 C C . LEU A 1 196 ? -0.788 8.016 7.408 1.00 91.56 196 LEU A C 1
ATOM 1469 O O . LEU A 1 196 ? -1.613 8.559 8.138 1.00 91.56 196 LEU A O 1
ATOM 1473 N N . GLN A 1 197 ? -0.845 6.712 7.125 1.00 92.00 197 GLN A N 1
ATOM 1474 C CA . GLN A 1 197 ? -1.871 5.818 7.668 1.00 92.00 197 GLN A CA 1
ATOM 1475 C C . GLN A 1 197 ? -1.886 5.853 9.198 1.00 92.00 197 GLN A C 1
ATOM 1477 O O . GLN A 1 197 ? -2.955 5.979 9.805 1.00 92.00 197 GLN A O 1
ATOM 1482 N N . TYR A 1 198 ? -0.711 5.786 9.830 1.00 89.44 198 TYR A N 1
ATOM 1483 C CA . TYR A 1 198 ? -0.589 5.859 11.281 1.00 89.44 198 TYR A CA 1
ATOM 1484 C C . TYR A 1 198 ? -1.020 7.224 11.824 1.00 89.44 198 TYR A C 1
ATOM 1486 O O . TYR A 1 198 ? -1.819 7.284 12.762 1.00 89.44 198 TYR A O 1
ATOM 1494 N N . GLY A 1 199 ? -0.537 8.315 11.220 1.00 87.69 199 GLY A N 1
ATOM 1495 C CA . GLY A 1 199 ? -0.875 9.683 11.612 1.00 87.69 199 GLY A CA 1
ATOM 1496 C C . GLY A 1 199 ? -2.374 9.963 11.508 1.00 87.69 199 GLY A C 1
ATOM 1497 O O . GLY A 1 199 ? -2.990 10.411 12.476 1.00 87.69 199 GLY A O 1
ATOM 1498 N N . LEU A 1 200 ? -2.989 9.610 10.377 1.00 86.88 200 LEU A N 1
ATOM 1499 C CA . LEU A 1 200 ? -4.432 9.733 10.151 1.00 86.88 200 LEU A CA 1
ATOM 1500 C C . LEU A 1 200 ? -5.226 8.875 11.138 1.00 86.88 200 LEU A C 1
ATOM 1502 O O . LEU A 1 200 ? -6.182 9.359 11.748 1.00 86.88 200 LEU A O 1
ATOM 1506 N N . SER A 1 201 ? -4.784 7.638 11.378 1.00 85.06 201 SER A N 1
ATOM 1507 C CA . SER A 1 201 ? -5.430 6.755 12.349 1.00 85.06 201 SER A CA 1
ATOM 1508 C C . SER A 1 201 ? -5.356 7.312 13.771 1.00 85.06 201 SER A C 1
ATOM 1510 O O . SER A 1 201 ? -6.321 7.209 14.528 1.00 85.06 201 SER A O 1
ATOM 1512 N N . LEU A 1 202 ? -4.238 7.940 14.141 1.00 84.75 202 LEU A N 1
ATOM 1513 C CA . LEU A 1 202 ? -4.048 8.558 15.451 1.00 84.75 202 LEU A CA 1
ATOM 1514 C C . LEU A 1 202 ? -4.918 9.811 15.624 1.00 84.75 202 LEU A C 1
ATOM 1516 O O . LEU A 1 202 ? -5.571 9.949 16.660 1.00 84.75 202 LEU A O 1
ATOM 1520 N N . LEU A 1 203 ? -4.965 10.680 14.608 1.00 84.12 203 LEU A N 1
ATOM 1521 C CA . LEU A 1 203 ? -5.807 11.882 14.586 1.00 84.12 203 LEU A CA 1
ATOM 1522 C C . LEU A 1 203 ? -7.286 11.526 14.712 1.00 84.12 203 LEU A C 1
ATOM 1524 O O . LEU A 1 203 ? -8.037 12.145 15.467 1.00 84.12 203 LEU A O 1
ATOM 1528 N N . LEU A 1 204 ? -7.707 10.492 13.990 1.00 81.00 204 LEU A N 1
ATOM 1529 C CA . LEU A 1 204 ? -9.098 10.085 13.952 1.00 81.00 204 LEU A CA 1
ATOM 1530 C C . LEU A 1 204 ? -9.470 9.176 15.124 1.00 81.00 204 LEU A C 1
ATOM 1532 O O . LEU A 1 204 ? -10.662 9.072 15.400 1.00 81.00 204 LEU A O 1
ATOM 1536 N N . TYR A 1 205 ? -8.523 8.579 15.867 1.00 74.88 205 TYR A N 1
ATOM 1537 C CA . TYR A 1 205 ? -8.758 7.544 16.895 1.00 74.88 205 TYR A CA 1
ATOM 1538 C C . TYR A 1 205 ? -9.877 7.870 17.900 1.00 74.88 205 TYR A C 1
ATOM 1540 O O . TYR A 1 205 ? -10.638 6.975 18.261 1.00 74.88 205 TYR A O 1
ATOM 1548 N N . LYS A 1 206 ? -10.055 9.139 18.285 1.00 72.06 206 LYS A N 1
ATOM 1549 C CA . LYS A 1 206 ? -11.105 9.549 19.235 1.00 72.06 206 LYS A CA 1
ATOM 1550 C C . LYS A 1 206 ? -12.533 9.529 18.667 1.00 72.06 206 LYS A C 1
ATOM 1552 O O . LYS A 1 206 ? -13.476 9.460 19.446 1.00 72.06 206 LYS A O 1
ATOM 1557 N N . LYS A 1 207 ? -12.718 9.579 17.342 1.00 73.38 207 LYS A N 1
ATOM 1558 C CA . LYS A 1 207 ? -14.054 9.526 16.719 1.00 73.38 207 LYS A CA 1
ATOM 1559 C C . LYS A 1 207 ? -14.667 8.113 16.791 1.00 73.38 207 LYS A C 1
ATOM 1561 O O . LYS A 1 207 ? -13.918 7.139 16.689 1.00 73.38 207 LYS A O 1
ATOM 1566 N N . PRO A 1 208 ? -15.995 7.965 16.930 1.00 61.56 208 PRO A N 1
ATOM 1567 C CA . PRO A 1 208 ? -16.643 6.657 16.837 1.00 61.56 208 PRO A CA 1
ATOM 1568 C C . PRO A 1 208 ? -16.447 6.040 15.441 1.00 61.56 208 PRO A C 1
ATOM 1570 O O . PRO A 1 208 ? -16.192 6.750 14.468 1.00 61.56 208 PRO A O 1
ATOM 1573 N N . ILE A 1 209 ? -16.526 4.712 15.354 1.00 64.88 209 ILE A N 1
ATOM 1574 C CA . ILE A 1 209 ? -16.456 3.982 14.078 1.00 64.88 209 ILE A CA 1
ATOM 1575 C C . ILE A 1 209 ? -17.739 4.258 13.280 1.00 64.88 209 ILE A C 1
ATOM 1577 O O . ILE A 1 209 ? -18.824 4.350 13.858 1.00 64.88 209 ILE A O 1
ATOM 1581 N N . SER A 1 210 ? -17.624 4.420 11.958 1.00 59.22 210 SER A N 1
ATOM 1582 C CA . SER A 1 210 ? -18.785 4.688 11.101 1.00 59.22 210 SER A CA 1
ATOM 1583 C C . SER A 1 210 ? -19.758 3.506 11.107 1.00 59.22 210 SER A C 1
ATOM 1585 O O . SER A 1 210 ? -19.380 2.390 10.753 1.00 59.22 210 SER A O 1
ATOM 1587 N N . ARG A 1 211 ? -21.040 3.763 11.411 1.00 56.69 211 ARG A N 1
ATOM 1588 C CA . ARG A 1 211 ? -22.113 2.764 11.249 1.00 56.69 211 ARG A CA 1
ATOM 1589 C C . ARG A 1 211 ? -22.243 2.302 9.798 1.00 56.69 211 ARG A C 1
ATOM 1591 O O . ARG A 1 211 ? -22.479 1.126 9.566 1.00 56.69 211 ARG A O 1
ATOM 1598 N N . THR A 1 212 ? -22.036 3.191 8.828 1.00 57.56 212 THR A N 1
ATOM 1599 C CA . THR A 1 212 ? -22.086 2.889 7.388 1.00 57.56 212 THR A CA 1
ATOM 1600 C C . THR A 1 212 ? -20.965 1.947 6.947 1.00 57.56 212 THR A C 1
ATOM 1602 O O . THR A 1 212 ? -21.202 1.096 6.099 1.00 57.56 212 THR A O 1
ATOM 1605 N N . ALA A 1 213 ? -19.782 2.023 7.570 1.00 56.62 213 ALA A N 1
ATOM 1606 C CA . ALA A 1 213 ? -18.700 1.055 7.349 1.00 56.62 213 ALA A CA 1
ATOM 1607 C C . ALA A 1 213 ? -19.004 -0.335 7.948 1.00 56.62 213 ALA A C 1
ATOM 1609 O O . ALA A 1 213 ? -18.466 -1.337 7.488 1.00 56.62 213 ALA A O 1
ATOM 1610 N N . MET A 1 214 ? -19.868 -0.402 8.969 1.00 57.59 214 MET A N 1
ATOM 1611 C CA . MET A 1 214 ? -20.234 -1.630 9.691 1.00 57.59 214 MET A CA 1
ATOM 1612 C C . MET A 1 214 ? -21.652 -2.134 9.378 1.00 57.59 214 MET A C 1
ATOM 1614 O O . MET A 1 214 ? -22.132 -3.060 10.027 1.00 57.59 214 MET A O 1
ATOM 1618 N N . TYR A 1 215 ? -22.346 -1.559 8.393 1.00 52.22 215 TYR A N 1
ATOM 1619 C CA . TYR A 1 215 ? -23.769 -1.838 8.158 1.00 52.22 215 TYR A CA 1
ATOM 1620 C C . TYR A 1 215 ? -24.044 -3.322 7.832 1.00 52.22 215 TYR A C 1
ATOM 1622 O O . TYR A 1 215 ? -25.069 -3.864 8.235 1.00 52.22 215 TYR A O 1
ATOM 1630 N N . GLY A 1 216 ? -2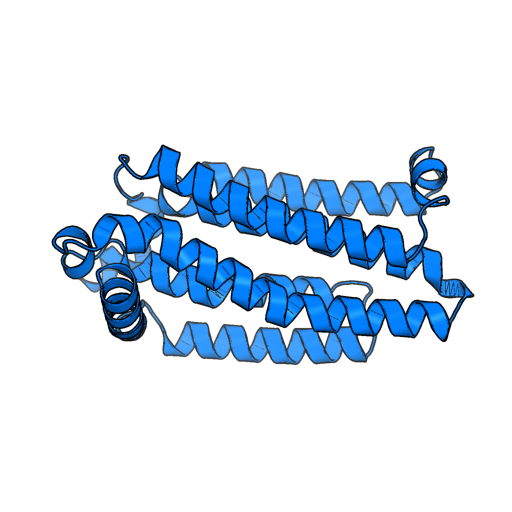3.099 -4.010 7.176 1.00 50.03 216 GLY A N 1
ATOM 1631 C CA . GLY A 1 216 ? -23.176 -5.458 6.926 1.00 50.03 216 GLY A CA 1
ATOM 1632 C C . GLY A 1 216 ? -22.938 -6.336 8.165 1.00 50.03 216 GLY A C 1
ATOM 1633 O O . GLY A 1 216 ? -23.480 -7.433 8.244 1.00 50.03 216 GLY A O 1
ATOM 1634 N N . LEU A 1 217 ? -22.181 -5.838 9.149 1.00 50.56 217 LEU A N 1
ATOM 1635 C CA . LEU A 1 217 ? -21.917 -6.508 10.430 1.00 50.56 217 LEU A CA 1
ATOM 1636 C C . LEU A 1 217 ? -23.129 -6.429 11.371 1.00 50.56 217 LEU A C 1
ATOM 1638 O O . LEU A 1 217 ? -23.465 -7.412 12.023 1.00 50.56 217 LEU A O 1
ATOM 1642 N N . LEU A 1 218 ? -23.812 -5.280 11.403 1.00 50.53 218 LEU A N 1
ATOM 1643 C CA . LEU A 1 218 ? -24.974 -5.050 12.271 1.00 50.53 218 LEU A CA 1
ATOM 1644 C C . LEU A 1 218 ? -26.200 -5.888 11.873 1.00 50.53 218 LEU A C 1
ATOM 1646 O O . LEU A 1 218 ? -26.977 -6.271 12.738 1.00 50.53 218 LEU A O 1
ATOM 1650 N N . ARG A 1 219 ? -26.360 -6.219 10.584 1.00 44.59 219 ARG A N 1
ATOM 1651 C CA . ARG A 1 219 ? -27.514 -6.983 10.072 1.00 44.59 219 ARG A CA 1
ATOM 1652 C C . ARG A 1 219 ? -27.477 -8.484 10.405 1.00 44.59 219 ARG A C 1
ATOM 1654 O O . ARG A 1 219 ? -28.491 -9.146 10.260 1.00 44.59 219 ARG A O 1
ATOM 1661 N N . GLN A 1 220 ? -26.326 -9.032 10.802 1.00 49.31 220 GLN A N 1
ATOM 1662 C CA . GLN A 1 220 ? -26.196 -10.447 11.193 1.00 49.31 220 GLN A CA 1
ATOM 1663 C C . GLN A 1 220 ? -26.226 -10.668 12.714 1.00 49.31 220 GLN A C 1
ATOM 1665 O O . GLN A 1 220 ? -26.202 -11.812 13.158 1.00 49.31 220 GLN A O 1
ATOM 1670 N N . GLN A 1 221 ? -26.249 -9.592 13.509 1.00 46.00 221 GLN A N 1
ATOM 1671 C CA . GLN A 1 221 ? -26.403 -9.655 14.968 1.00 46.00 221 GLN A CA 1
ATOM 1672 C C . GLN A 1 221 ? -27.844 -9.370 15.437 1.00 46.00 221 GLN A C 1
ATOM 1674 O O . GLN A 1 221 ? -28.097 -9.416 16.639 1.00 46.00 221 GLN A O 1
ATOM 1679 N N . SER A 1 222 ? -28.760 -9.074 14.507 1.00 36.41 222 SER A N 1
ATOM 1680 C CA . SER A 1 222 ? -30.215 -8.961 14.708 1.00 36.41 222 SER A CA 1
ATOM 1681 C C . SER A 1 222 ? -30.924 -10.203 14.192 1.00 36.41 222 SER A C 1
ATOM 1683 O O . SER A 1 222 ? -31.848 -10.679 14.878 1.00 36.41 222 SER A O 1
#

pLDDT: mean 80.55, std 11.84, range [36.41, 93.94]

Foldseek 3Di:
DVVVVLVVVLVVLLVVFDPNVVLVVVLVVLLVVLVCCLVVVVDQLPSLVSLLVSLLSSLNSLLRSLQDPSLVVDPSSLVSQFVPSLVSSLVSNCVSLVVLLVSLVVCCVVPVVCVLSSLLSLLLSLQLLLLSLLLSLPCQAPPPVSVVVSVCSNVVSVVVVVVCVVDDPVVVVSVPDGSVNSNVSSVVSNVNSSVSSNVSSNVCVPGRTDCVSCVVVVVVVD